Protein AF-A0A3B9GAV1-F1 (afdb_monomer_lite)

Secondary structure (DSSP, 8-state):
--HHHHSPPS---EEEEEEEESSS-EEEEEE---SS-B--EEEEEEEETTEEEEEEEE--TTT-EEEEEEE--TT--EEEEEEEEE----SSS--PPB-S-EEEEEEEEEETTS-EEEHHHHHHTT-EEEEEE--BPTTS-TTSBPPTTB-TTSSB-EETTEE-SSEEE--EEEEEEEEEE-TTT-EEEEEEEEEEBSS-SPPPTT--EEEEEE--SSS---EEEEEEESSGGG--EEEEEEEETTEEEEEETTSEEEEEEEE-TTSSSPPEEEEEEEETTEEEEEEE-

Radius of gyration: 23.71 Å; chains: 1; bounding box: 59×48×66 Å

pLDDT: mean 90.67, std 10.69, range [46.03, 98.81]

Foldseek 3Di:
DPPVQPDDDFDDWDKDKDFAPPPDWDKFKWFDDHLEAWFAWKWKFKDWPRHTPDIDIGGQTQARKDKDKDWDDFPTFKIKIKMATDRPDDDDDHPHHHDQFKKWFPKWFQAPVRDIHAPLNLVVVVQKDKFQFDFAAPPDPPVDGADAQATNPRAGFAGRRRTGSGMDRHGGPGMIMMMGTCPPRRTTMIIIMIHTGPPHHDDDPRTHIDIDIDDDDPDDAIDMDMDIDDDPVPDFWPDWHDPDSFWIWTAGPVQKIKIKGWPDPPHPDDIKIKIFIDHPRDTPDIDID

Sequence (289 aa):
LNWRTLRGKKGDLYADVYSAWPKNSEIMVGSAPEVRSRAGWAKFSIEIDGEVLSEDEFSPWILGRKKIELEIPKHAKILTLKTQNEDRRKGGGFILGKGDCLFWGGGQLLLSNGQSLQFSELQKQGKLTFNGIRTNVDGRPDIEKIQTGEDYGAGPVVIAGKPFRESLPAQPNGKGEVRIDLSNLNANGLSVEFGADYPQGQVSKYQRHTFSVRSKGESAQFLTVIEPFEEESSSMIKAVEALSATELKVSLKDGRQHRISIKGLHREDKPSVSFKEFKAGKVLAEEKS

Structure (mmCIF, N/CA/C/O backbone):
data_AF-A0A3B9GAV1-F1
#
_entry.id   AF-A0A3B9GAV1-F1
#
loop_
_atom_site.group_PDB
_atom_site.id
_atom_site.type_symbol
_atom_site.label_atom_id
_atom_site.label_alt_id
_atom_site.label_comp_id
_atom_site.label_asym_id
_atom_site.label_entity_id
_atom_site.label_seq_id
_atom_site.pdbx_PDB_ins_code
_atom_site.Cartn_x
_atom_site.Cartn_y
_atom_site.Cartn_z
_atom_site.occupancy
_atom_site.B_iso_or_equiv
_atom_site.auth_seq_id
_atom_site.auth_comp_id
_atom_site.auth_asym_id
_atom_site.auth_atom_id
_atom_site.pdbx_PDB_model_num
ATOM 1 N N . LEU A 1 1 ? -12.000 24.861 -0.042 1.00 47.88 1 LEU A N 1
ATOM 2 C CA . LEU A 1 1 ? -10.871 24.496 0.850 1.00 47.88 1 LEU A CA 1
ATOM 3 C C . LEU A 1 1 ? -11.432 23.926 2.153 1.00 47.88 1 LEU A C 1
ATOM 5 O O . LEU A 1 1 ? -12.343 24.529 2.704 1.00 47.88 1 LEU A O 1
ATOM 9 N N . ASN A 1 2 ? -10.934 22.784 2.645 1.00 47.31 2 ASN A N 1
ATOM 10 C CA . ASN A 1 2 ? -11.393 22.224 3.922 1.00 47.31 2 ASN A CA 1
ATOM 11 C C . ASN A 1 2 ? -10.764 23.014 5.084 1.00 47.31 2 ASN A C 1
ATOM 13 O O . ASN A 1 2 ? -9.567 22.892 5.346 1.00 47.31 2 ASN A O 1
ATOM 17 N N . TRP A 1 3 ? -11.567 23.823 5.776 1.00 46.91 3 TRP A N 1
ATOM 18 C CA . TRP A 1 3 ? -11.150 24.682 6.895 1.00 46.91 3 TRP A CA 1
ATOM 19 C C . TRP A 1 3 ? -10.371 23.930 7.988 1.00 46.91 3 TRP A C 1
ATOM 21 O O . TRP A 1 3 ? -9.471 24.492 8.610 1.00 46.91 3 TRP A O 1
ATOM 31 N N . ARG A 1 4 ? -10.647 22.627 8.157 1.00 52.62 4 ARG A N 1
ATOM 32 C CA . ARG A 1 4 ? -9.982 21.750 9.135 1.00 52.62 4 ARG A CA 1
ATOM 33 C C . ARG A 1 4 ? -8.505 21.479 8.827 1.00 52.62 4 ARG A C 1
ATOM 35 O O . ARG A 1 4 ? -7.765 21.114 9.729 1.00 52.62 4 ARG A O 1
ATOM 42 N N . THR A 1 5 ? -8.069 21.644 7.575 1.00 56.69 5 THR A N 1
ATOM 43 C CA . THR A 1 5 ? -6.658 21.450 7.178 1.00 56.69 5 THR A CA 1
ATOM 44 C C . THR A 1 5 ? -5.796 22.705 7.346 1.00 56.69 5 THR A C 1
ATOM 46 O O . THR A 1 5 ? -4.589 22.583 7.494 1.00 56.69 5 THR A O 1
ATOM 49 N N . LEU A 1 6 ? -6.393 23.903 7.355 1.00 59.31 6 LEU A N 1
ATOM 50 C CA . LEU A 1 6 ? -5.649 25.171 7.269 1.00 59.31 6 LEU A CA 1
ATOM 51 C C . LEU A 1 6 ? -5.462 25.889 8.609 1.00 59.31 6 LEU A C 1
ATOM 53 O O . LEU A 1 6 ? -4.647 26.801 8.694 1.00 59.31 6 LEU A O 1
ATOM 57 N N . ARG A 1 7 ? -6.243 25.533 9.638 1.00 65.12 7 ARG A N 1
ATOM 58 C CA . ARG A 1 7 ? -6.253 26.225 10.943 1.00 65.12 7 ARG A CA 1
ATOM 59 C C . ARG A 1 7 ? -5.918 25.330 12.139 1.00 65.12 7 ARG A C 1
ATOM 61 O O . ARG A 1 7 ? -6.179 25.715 13.276 1.00 65.12 7 ARG A O 1
ATOM 68 N N . GLY A 1 8 ? -5.370 24.138 11.903 1.00 68.31 8 GLY A N 1
ATOM 69 C CA . GLY A 1 8 ? -4.875 23.291 12.988 1.00 68.31 8 GLY A CA 1
ATOM 70 C C . GLY A 1 8 ? -3.728 23.979 13.734 1.00 68.31 8 GLY A C 1
ATOM 71 O O . GLY A 1 8 ? -2.860 24.588 13.107 1.00 68.31 8 GLY A O 1
ATOM 72 N N . LYS A 1 9 ? -3.721 23.897 15.068 1.00 75.75 9 LYS A N 1
ATOM 73 C CA . LYS A 1 9 ? -2.543 24.267 15.863 1.00 75.75 9 LYS A CA 1
ATOM 74 C C . LYS A 1 9 ? -1.526 23.129 15.789 1.00 75.75 9 LYS A C 1
ATOM 76 O O . LYS A 1 9 ? -1.913 21.965 15.742 1.00 75.75 9 LYS A O 1
ATOM 81 N N . LYS A 1 10 ? -0.237 23.469 15.777 1.00 82.75 10 LYS A N 1
ATOM 82 C CA . LYS A 1 10 ? 0.829 22.475 15.953 1.00 82.75 10 LYS A CA 1
ATOM 83 C C . LYS A 1 10 ? 0.728 21.899 17.363 1.00 82.75 10 LYS A C 1
ATOM 85 O O . LYS A 1 10 ? 0.515 22.659 18.306 1.00 82.75 10 LYS A O 1
ATOM 90 N N . GLY A 1 11 ? 0.904 20.596 17.481 1.00 84.00 11 GLY A N 1
ATOM 91 C CA . GLY A 1 11 ? 0.818 19.870 18.738 1.00 84.00 11 GLY A CA 1
ATOM 92 C C . GLY A 1 11 ? 0.681 18.384 18.463 1.00 84.00 11 GLY A C 1
ATOM 93 O O . GLY A 1 11 ? 0.338 17.989 17.344 1.00 84.00 11 GLY A O 1
ATOM 94 N N . ASP A 1 12 ? 0.972 17.592 19.480 1.00 86.25 12 ASP A N 1
ATOM 95 C CA . ASP A 1 12 ? 0.781 16.155 19.420 1.00 86.25 12 ASP A CA 1
ATOM 96 C C . ASP A 1 12 ? -0.698 15.852 19.686 1.00 86.25 12 ASP A C 1
ATOM 98 O O . ASP A 1 12 ? -1.350 16.502 20.503 1.00 86.25 12 ASP A O 1
ATOM 102 N N . LEU A 1 13 ? -1.250 14.911 18.924 1.00 85.56 13 LEU A N 1
ATOM 103 C CA . LEU A 1 13 ? -2.577 14.359 19.157 1.00 85.56 13 LEU A CA 1
ATOM 104 C C . LEU A 1 13 ? -2.368 12.908 19.550 1.00 85.56 13 LEU A C 1
ATOM 106 O O . LEU A 1 13 ? -1.997 12.100 18.695 1.00 85.56 13 LEU A O 1
ATOM 110 N N . TYR A 1 14 ? -2.616 12.587 20.812 1.00 91.00 14 TYR A N 1
ATOM 111 C CA . TYR A 1 14 ? -2.517 11.215 21.267 1.00 91.00 14 TYR A CA 1
ATOM 112 C C . TYR A 1 14 ? -3.873 10.524 21.168 1.00 91.00 14 TYR A C 1
ATOM 114 O O . TYR A 1 14 ? -4.892 11.007 21.671 1.00 91.00 14 TYR A O 1
ATOM 122 N N . ALA A 1 15 ? -3.890 9.406 20.452 1.00 93.12 15 ALA A N 1
ATOM 123 C CA . ALA A 1 15 ? -5.065 8.570 20.345 1.00 93.12 15 ALA A CA 1
ATOM 124 C C . ALA A 1 15 ? -4.669 7.122 20.074 1.00 93.12 15 ALA A C 1
ATOM 126 O O . ALA A 1 15 ? -3.920 6.850 19.133 1.00 93.12 15 ALA A O 1
ATOM 127 N N . ASP A 1 16 ? -5.260 6.206 20.833 1.00 94.69 16 ASP A N 1
ATOM 128 C CA . ASP A 1 16 ? -5.201 4.780 20.542 1.00 94.69 16 ASP A CA 1
ATOM 129 C C . ASP A 1 16 ? -6.436 4.387 19.731 1.00 94.69 16 ASP A C 1
ATOM 131 O O . ASP A 1 16 ? -7.568 4.782 20.029 1.00 94.69 16 ASP A O 1
ATOM 135 N N . VAL A 1 17 ? -6.224 3.603 18.674 1.00 94.94 17 VAL A N 1
ATOM 136 C CA . VAL A 1 17 ? -7.298 3.112 17.807 1.00 94.94 17 VAL A CA 1
ATOM 137 C C . VAL A 1 17 ? -7.277 1.592 17.796 1.00 94.94 17 VAL A C 1
ATOM 139 O O . VAL A 1 17 ? -6.330 0.969 17.322 1.00 94.94 17 VAL A O 1
ATOM 142 N N . TYR A 1 18 ? -8.362 0.989 18.270 1.00 95.50 18 TYR A N 1
ATOM 143 C CA . TYR A 1 18 ? -8.536 -0.456 18.339 1.00 95.50 18 TYR A CA 1
ATOM 144 C C . TYR A 1 18 ? -9.562 -0.894 17.297 1.00 95.50 18 TYR A C 1
ATOM 146 O O . TYR A 1 18 ? -10.761 -0.666 17.469 1.00 95.50 18 TYR A O 1
ATOM 154 N N . SER A 1 19 ? -9.113 -1.546 16.224 1.00 95.44 19 SER A N 1
ATOM 155 C CA . SER A 1 19 ? -10.015 -2.248 15.304 1.00 95.44 19 SER A CA 1
ATOM 156 C C . SER A 1 19 ? -10.340 -3.628 15.878 1.00 95.44 19 SER A C 1
ATOM 158 O O . SER A 1 19 ? -9.510 -4.532 15.856 1.00 95.44 19 SER A O 1
ATOM 160 N N . ALA A 1 20 ? -11.533 -3.770 16.453 1.00 96.00 20 ALA A N 1
ATOM 161 C CA . ALA A 1 20 ? -11.940 -4.964 17.191 1.00 96.00 20 ALA A CA 1
ATOM 162 C C . ALA A 1 20 ? -12.721 -5.968 16.325 1.00 96.00 20 ALA A C 1
ATOM 164 O O . ALA A 1 20 ? -12.697 -7.170 16.593 1.00 96.00 20 ALA A O 1
ATOM 165 N N . TRP A 1 21 ? -13.416 -5.493 15.286 1.00 95.19 21 TRP A N 1
ATOM 166 C CA . TRP A 1 21 ? -14.125 -6.340 14.326 1.00 95.19 21 TRP A CA 1
ATOM 167 C C . TRP A 1 21 ? -14.057 -5.744 12.908 1.00 95.19 21 TRP A C 1
ATOM 169 O O . TRP A 1 21 ? -14.181 -4.523 12.784 1.00 95.19 21 TRP A O 1
ATOM 179 N N . PRO A 1 22 ? -13.913 -6.565 11.847 1.00 93.50 22 PRO A N 1
ATOM 180 C CA . PRO A 1 22 ? -13.748 -8.021 11.873 1.00 93.50 22 PRO A CA 1
ATOM 181 C C . PRO A 1 22 ? -12.371 -8.439 12.404 1.00 93.50 22 PRO A C 1
ATOM 183 O O . PRO A 1 22 ? -11.398 -7.704 12.261 1.00 93.50 22 PRO A O 1
ATOM 186 N N . LYS A 1 23 ? -12.290 -9.637 13.006 1.00 90.06 23 LYS A N 1
ATOM 187 C CA . LYS A 1 23 ? -11.049 -10.152 13.625 1.00 90.06 23 LYS A CA 1
ATOM 188 C C . LYS A 1 23 ? -9.873 -10.233 12.647 1.00 90.06 23 LYS A C 1
ATOM 190 O O . LYS A 1 23 ? -8.731 -10.086 13.057 1.00 90.06 23 LYS A O 1
ATOM 195 N N . ASN A 1 24 ? -10.171 -10.448 11.366 1.00 89.44 24 ASN A N 1
ATOM 196 C CA . ASN A 1 24 ? -9.206 -10.405 10.277 1.00 89.44 24 ASN A CA 1
ATOM 197 C C . ASN A 1 24 ? -9.558 -9.218 9.375 1.00 89.44 24 ASN A C 1
ATOM 199 O O . ASN A 1 24 ? -10.549 -9.265 8.643 1.00 89.44 24 ASN A O 1
ATOM 203 N N . SER A 1 25 ? -8.768 -8.151 9.447 1.00 89.69 25 SER A N 1
ATOM 204 C CA . SER A 1 25 ? -8.914 -6.959 8.611 1.00 89.69 25 SER A CA 1
ATOM 205 C C . SER A 1 25 ? -7.551 -6.427 8.180 1.00 89.69 25 SER A C 1
ATOM 207 O O . SER A 1 25 ? -6.534 -6.663 8.832 1.00 89.69 25 SER A O 1
ATOM 209 N N . GLU A 1 26 ? -7.527 -5.715 7.056 1.00 88.50 26 GLU A N 1
ATOM 210 C CA . GLU A 1 26 ? -6.370 -4.918 6.656 1.00 88.50 26 GLU A CA 1
ATOM 211 C C . GLU A 1 26 ? -6.473 -3.554 7.348 1.00 88.50 26 GLU A C 1
ATOM 213 O O . GLU A 1 26 ? -7.435 -2.814 7.126 1.00 88.50 26 GLU A O 1
ATOM 218 N N . ILE A 1 27 ? -5.483 -3.221 8.178 1.00 88.69 27 ILE A N 1
ATOM 219 C CA . ILE A 1 27 ? -5.339 -1.895 8.784 1.00 88.69 27 ILE A CA 1
ATOM 220 C C . ILE A 1 27 ? -4.368 -1.080 7.933 1.00 88.69 27 ILE A C 1
ATOM 222 O O . ILE A 1 27 ? -3.266 -1.531 7.622 1.00 88.69 27 ILE A O 1
ATOM 226 N N . MET A 1 28 ? -4.773 0.135 7.576 1.00 86.75 28 MET A N 1
ATOM 227 C CA . MET A 1 28 ? -3.965 1.077 6.806 1.00 86.75 28 MET A CA 1
ATOM 228 C C . MET A 1 28 ? -3.846 2.393 7.571 1.00 86.75 28 MET A C 1
ATOM 230 O O . MET A 1 28 ? -4.852 2.969 7.988 1.00 86.75 28 MET A O 1
ATOM 234 N N . VAL A 1 29 ? -2.616 2.887 7.713 1.00 85.62 29 VAL A N 1
ATOM 235 C CA . VAL A 1 29 ? -2.318 4.186 8.329 1.00 85.62 29 VAL A CA 1
ATOM 236 C C . VAL A 1 29 ? -1.564 5.034 7.316 1.00 85.62 29 VAL A C 1
ATOM 238 O O . VAL A 1 29 ? -0.355 4.913 7.167 1.00 85.62 29 VAL A O 1
ATOM 241 N N . GLY A 1 30 ? -2.296 5.864 6.578 1.00 80.38 30 GLY A N 1
ATOM 242 C CA . GLY A 1 30 ? -1.741 6.767 5.569 1.00 80.38 30 GLY A CA 1
ATOM 243 C C . GLY A 1 30 ? -1.624 8.199 6.076 1.00 80.38 30 GLY A C 1
ATOM 244 O O . GLY A 1 30 ? -2.037 8.519 7.191 1.00 80.38 30 GLY A O 1
ATOM 245 N N . SER A 1 31 ? -1.103 9.098 5.247 1.00 83.06 31 SER A N 1
ATOM 246 C CA . SER A 1 31 ? -1.200 10.537 5.509 1.00 83.06 31 SER A CA 1
ATOM 247 C C . SER A 1 31 ? -2.591 11.067 5.175 1.00 83.06 31 SER A C 1
ATOM 249 O O . SER A 1 31 ? -3.257 10.580 4.270 1.00 83.06 31 SER A O 1
ATOM 251 N N . ALA A 1 32 ? -3.057 12.070 5.913 1.00 82.75 32 ALA A N 1
ATOM 252 C CA . ALA A 1 32 ? -4.353 12.687 5.668 1.00 82.75 32 ALA A CA 1
ATOM 253 C C . ALA A 1 32 ? -4.376 13.468 4.343 1.00 82.75 32 ALA A C 1
ATOM 255 O O . ALA A 1 32 ? -3.356 14.054 3.980 1.00 82.75 32 ALA A O 1
ATOM 256 N N . PRO A 1 33 ? -5.531 13.551 3.651 1.00 76.69 33 PRO A N 1
ATOM 257 C CA . PRO A 1 33 ? -5.683 14.411 2.482 1.00 76.69 33 PRO A CA 1
ATOM 258 C C . PRO A 1 33 ? -5.413 15.873 2.861 1.00 76.69 33 PRO A C 1
ATOM 260 O O . PRO A 1 33 ? -6.192 16.513 3.576 1.00 76.69 33 PRO A O 1
ATOM 263 N N . GLU A 1 34 ? -4.309 16.410 2.362 1.00 76.94 34 GLU A N 1
ATOM 264 C CA . GLU A 1 34 ? -3.923 17.814 2.477 1.00 76.94 34 GLU A CA 1
ATOM 265 C C . GLU A 1 34 ? -3.994 18.522 1.128 1.00 76.94 34 GLU A C 1
ATOM 267 O O . GLU A 1 34 ? -4.071 17.892 0.072 1.00 76.94 34 GLU A O 1
ATOM 272 N N . VAL A 1 35 ? -3.974 19.858 1.165 1.00 73.00 35 VAL A N 1
ATOM 273 C CA . VAL A 1 35 ? -3.959 20.703 -0.035 1.00 73.00 35 VAL A CA 1
ATOM 274 C C . VAL A 1 35 ? -2.569 20.637 -0.681 1.00 73.00 35 VAL A C 1
ATOM 276 O O . VAL A 1 35 ? -1.766 21.555 -0.559 1.00 73.00 35 VAL A O 1
ATOM 279 N N . ARG A 1 36 ? -2.274 19.502 -1.315 1.00 77.69 36 ARG A N 1
ATOM 280 C CA . ARG A 1 36 ? -1.026 19.180 -2.018 1.00 77.69 36 ARG A CA 1
ATOM 281 C C . ARG A 1 36 ? -1.339 18.545 -3.368 1.00 77.69 36 ARG A C 1
ATOM 283 O O . ARG A 1 36 ? -2.493 18.225 -3.656 1.00 77.69 36 ARG A O 1
ATOM 290 N N . SER A 1 37 ? -0.311 18.330 -4.180 1.00 81.06 37 SER A N 1
ATOM 291 C CA . SER A 1 37 ? -0.438 17.508 -5.378 1.00 81.06 37 SER A CA 1
ATOM 292 C C . SER A 1 37 ? -1.011 16.130 -5.039 1.00 81.06 37 SER A C 1
ATOM 294 O O . SER A 1 37 ? -0.774 15.567 -3.967 1.00 81.06 37 SER A O 1
ATOM 296 N N . ARG A 1 38 ? -1.800 15.590 -5.962 1.00 83.81 38 ARG A N 1
ATOM 297 C CA . ARG A 1 38 ? -2.425 14.271 -5.837 1.00 83.81 38 ARG A CA 1
ATOM 298 C C . ARG A 1 38 ? -1.938 13.342 -6.932 1.00 83.81 38 ARG A C 1
ATOM 300 O O . ARG A 1 38 ? -1.474 13.794 -7.977 1.00 83.81 38 ARG A O 1
ATOM 307 N N . ALA A 1 39 ? -2.176 12.053 -6.751 1.00 84.94 39 ALA A N 1
ATOM 308 C CA . ALA A 1 39 ? -2.083 11.133 -7.868 1.00 84.94 39 ALA A CA 1
ATOM 309 C C . ALA A 1 39 ? -3.208 11.383 -8.889 1.00 84.94 39 ALA A C 1
ATOM 311 O O . ALA A 1 39 ? -4.319 11.816 -8.548 1.00 84.94 39 ALA A O 1
ATOM 312 N N . GLY A 1 40 ? -2.914 11.125 -10.161 1.00 88.25 40 GLY A N 1
ATOM 313 C CA . GLY A 1 40 ? -3.942 10.971 -11.182 1.00 88.25 40 GLY A CA 1
ATOM 314 C C . GLY A 1 40 ? -4.566 9.579 -11.123 1.00 88.25 40 GLY A C 1
ATOM 315 O O . GLY A 1 40 ? -4.333 8.807 -10.193 1.00 88.25 40 GLY A O 1
ATOM 316 N N . TRP A 1 41 ? -5.395 9.273 -12.112 1.00 91.19 41 TRP A N 1
ATOM 317 C CA . TRP A 1 41 ? -5.888 7.922 -12.329 1.00 91.19 41 TRP A CA 1
ATOM 318 C C . TRP A 1 41 ? -4.772 7.091 -12.956 1.00 91.19 41 TRP A C 1
ATOM 320 O O . TRP A 1 41 ? -4.292 7.417 -14.045 1.00 91.19 41 TRP A O 1
ATOM 330 N N . ALA A 1 42 ? -4.341 6.049 -12.254 1.00 94.38 42 ALA A N 1
ATOM 331 C CA . ALA A 1 42 ? -3.233 5.216 -12.679 1.00 94.38 42 ALA A CA 1
ATOM 332 C C . ALA A 1 42 ? -3.751 4.011 -13.463 1.00 94.38 42 ALA A C 1
ATOM 334 O O . ALA A 1 42 ? -4.724 3.372 -13.063 1.00 94.38 42 ALA A O 1
ATOM 335 N N . LYS A 1 43 ? -3.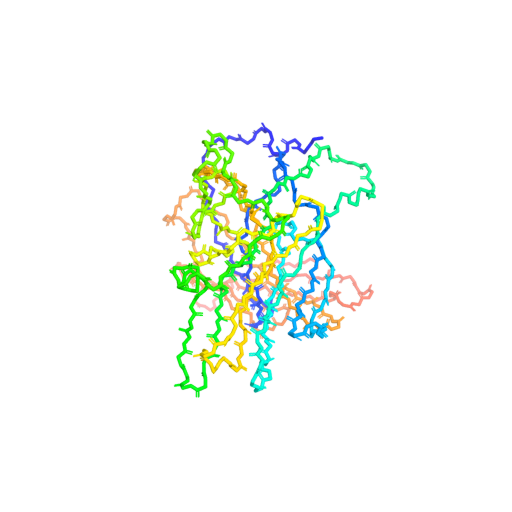068 3.694 -14.559 1.00 96.19 43 LYS A N 1
ATOM 336 C CA . LYS A 1 43 ? -3.199 2.419 -15.269 1.00 96.19 43 LYS A CA 1
ATOM 337 C C . LYS A 1 43 ? -1.854 1.725 -15.253 1.00 96.19 43 LYS A C 1
ATOM 339 O O . LYS A 1 43 ? -0.830 2.399 -15.413 1.00 96.19 43 LYS A O 1
ATOM 344 N N . PHE A 1 44 ? -1.865 0.408 -15.136 1.00 97.88 44 PHE A N 1
ATOM 345 C CA . PHE A 1 44 ? -0.674 -0.390 -15.372 1.00 97.88 44 PHE A CA 1
ATOM 346 C C . PHE A 1 44 ? -0.987 -1.621 -16.211 1.00 97.88 44 PHE A C 1
ATOM 348 O O . PHE A 1 44 ? -2.112 -2.117 -16.195 1.00 97.88 44 PHE A O 1
ATOM 355 N N . SER A 1 45 ? 0.034 -2.117 -16.902 1.00 98.44 45 SER A N 1
ATOM 356 C CA . SER A 1 45 ? 0.062 -3.483 -17.414 1.00 98.44 45 SER A CA 1
ATOM 357 C C . SER A 1 45 ? 1.429 -4.105 -17.146 1.00 98.44 45 SER A C 1
ATOM 359 O O . SER A 1 45 ? 2.443 -3.405 -17.068 1.00 98.44 45 SER A O 1
ATOM 361 N N . ILE A 1 46 ? 1.448 -5.418 -16.964 1.00 98.62 46 ILE A N 1
ATOM 362 C CA . ILE A 1 46 ? 2.653 -6.224 -16.820 1.00 98.62 46 ILE A CA 1
ATOM 363 C C . ILE A 1 46 ? 2.660 -7.237 -17.946 1.00 98.62 46 ILE A C 1
ATOM 365 O O . ILE A 1 46 ? 1.717 -8.014 -18.099 1.00 98.62 46 ILE A O 1
ATOM 369 N N . GLU A 1 47 ? 3.735 -7.208 -18.720 1.00 98.50 47 GLU A N 1
ATOM 370 C CA . GLU A 1 47 ? 3.916 -8.053 -19.890 1.00 98.50 47 GLU A CA 1
ATOM 371 C C . GLU A 1 47 ? 5.152 -8.930 -19.749 1.00 98.50 47 GLU A C 1
ATOM 373 O O . GLU A 1 47 ? 6.182 -8.468 -19.255 1.00 98.50 47 GLU A O 1
ATOM 378 N N . ILE A 1 48 ? 5.074 -10.165 -20.239 1.00 98.12 48 ILE A N 1
ATOM 379 C CA . ILE A 1 48 ? 6.230 -11.048 -20.403 1.00 98.12 48 ILE A CA 1
ATOM 380 C C . ILE A 1 48 ? 6.349 -11.408 -21.876 1.00 98.12 48 ILE A C 1
ATOM 382 O O . ILE A 1 48 ? 5.401 -11.901 -22.473 1.00 98.12 48 ILE A O 1
ATOM 386 N N . ASP A 1 49 ? 7.500 -11.098 -22.472 1.00 97.19 49 ASP A N 1
ATOM 387 C CA . ASP A 1 49 ? 7.786 -11.312 -23.896 1.00 97.19 49 ASP A CA 1
ATOM 388 C C . ASP A 1 49 ? 6.688 -10.766 -24.841 1.00 97.19 49 ASP A C 1
ATOM 390 O O . ASP A 1 49 ? 6.473 -11.267 -25.941 1.00 97.19 49 ASP A O 1
ATOM 394 N N . GLY A 1 50 ? 6.016 -9.689 -24.412 1.00 95.81 50 GLY A N 1
ATOM 395 C CA . GLY A 1 50 ? 4.949 -9.005 -25.149 1.00 95.81 50 GLY A CA 1
ATOM 396 C C . GLY A 1 50 ? 3.525 -9.482 -24.842 1.00 95.81 50 GLY A C 1
ATOM 397 O O . GLY A 1 50 ? 2.577 -8.856 -25.312 1.00 95.81 50 GLY A O 1
ATOM 398 N N . GLU A 1 51 ? 3.346 -10.537 -24.044 1.00 97.50 51 GLU A N 1
ATOM 399 C CA . GLU A 1 51 ? 2.032 -11.009 -23.595 1.00 97.50 51 GLU A CA 1
ATOM 400 C C . GLU A 1 51 ? 1.628 -10.334 -22.279 1.00 97.50 51 GLU A C 1
ATOM 402 O O . GLU A 1 51 ? 2.387 -10.356 -21.311 1.00 97.50 51 GLU A O 1
ATOM 407 N N . VAL A 1 52 ? 0.429 -9.745 -22.223 1.00 98.06 52 VAL A N 1
ATOM 408 C CA . VAL A 1 52 ? -0.112 -9.101 -21.013 1.00 98.06 52 VAL A CA 1
ATOM 409 C C . VAL A 1 52 ? -0.597 -10.165 -20.030 1.00 98.06 52 VAL A C 1
ATOM 411 O O . VAL A 1 52 ? -1.531 -10.901 -20.331 1.00 98.06 52 VAL A O 1
ATOM 414 N N . LEU A 1 53 ? -0.012 -10.200 -18.831 1.00 97.12 53 LEU A N 1
ATOM 415 C CA . LEU A 1 53 ? -0.399 -11.133 -17.762 1.00 97.12 53 LEU A CA 1
ATOM 416 C C . LEU A 1 53 ? -1.218 -10.479 -16.648 1.00 97.12 53 LEU A C 1
ATOM 418 O O . LEU A 1 53 ? -1.936 -11.154 -15.913 1.00 97.12 53 LEU A O 1
ATOM 422 N N . SER A 1 54 ? -1.099 -9.163 -16.484 1.00 97.75 54 SER A N 1
ATOM 423 C CA . SER A 1 54 ? -1.875 -8.413 -15.502 1.00 97.75 54 SER A CA 1
ATOM 424 C C . SER A 1 54 ? -2.054 -6.984 -15.972 1.00 97.75 54 SER A C 1
ATOM 426 O O . SER A 1 54 ? -1.094 -6.346 -16.396 1.00 97.75 54 SER A O 1
ATOM 428 N N . GLU A 1 55 ? -3.269 -6.469 -15.871 1.00 98.00 55 GLU A N 1
ATOM 429 C CA . GLU A 1 55 ? -3.579 -5.069 -16.116 1.00 98.00 55 GLU A CA 1
ATOM 430 C C . GLU A 1 55 ? -4.712 -4.625 -15.199 1.00 98.00 55 GLU A C 1
ATOM 432 O O . GLU A 1 55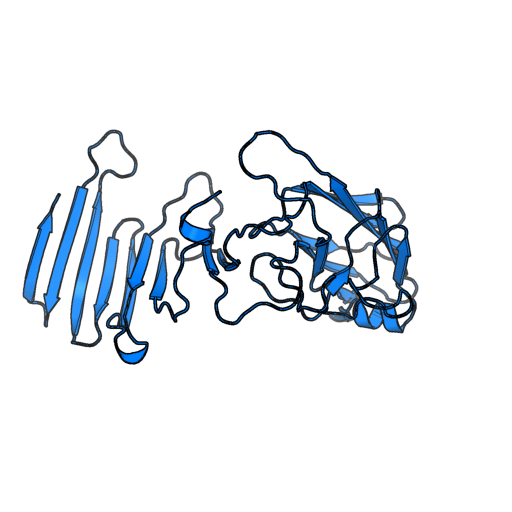 ? -5.576 -5.418 -14.820 1.00 98.00 55 GLU A O 1
ATOM 437 N N . ASP A 1 56 ? -4.682 -3.358 -14.802 1.00 97.31 56 ASP A N 1
ATOM 438 C CA . ASP A 1 56 ? -5.752 -2.751 -14.018 1.00 97.31 56 ASP A CA 1
ATOM 439 C C . ASP A 1 56 ? -5.666 -1.221 -14.103 1.00 97.31 56 ASP A C 1
ATOM 441 O O . ASP A 1 56 ? -4.647 -0.634 -14.496 1.00 97.31 56 ASP A O 1
ATOM 445 N N . GLU A 1 57 ? -6.733 -0.557 -13.669 1.00 95.12 57 GLU A N 1
ATOM 446 C CA . GLU A 1 57 ? -6.771 0.884 -13.495 1.00 95.12 57 GLU A CA 1
ATOM 447 C C . GLU A 1 57 ? -7.477 1.293 -12.198 1.00 95.12 57 GLU A C 1
ATOM 449 O O . GLU A 1 57 ? -8.529 0.775 -11.831 1.00 95.12 57 GLU A O 1
ATOM 454 N N . PHE A 1 58 ? -6.897 2.242 -11.465 1.00 93.12 58 PHE A N 1
ATOM 455 C CA . PHE A 1 58 ? -7.442 2.685 -10.183 1.00 93.12 58 PHE A CA 1
ATOM 456 C C . PHE A 1 58 ? -6.942 4.080 -9.801 1.00 93.12 58 PHE A C 1
ATOM 458 O O . PHE A 1 58 ? -6.006 4.622 -10.388 1.00 93.12 58 PHE A O 1
ATOM 465 N N . SER A 1 59 ? -7.555 4.670 -8.774 1.00 90.94 59 SER A N 1
ATOM 466 C CA . SER A 1 59 ? -6.997 5.845 -8.105 1.00 90.94 59 SER A CA 1
ATOM 467 C C . SER A 1 59 ? -6.075 5.397 -6.965 1.00 90.94 59 SER A C 1
ATOM 469 O O . SER A 1 59 ? -6.568 4.847 -5.978 1.00 90.94 59 SER A O 1
ATOM 471 N N . PRO A 1 60 ? -4.753 5.622 -7.057 1.00 90.88 60 PRO A N 1
ATOM 472 C CA . PRO A 1 60 ? -3.816 5.242 -6.006 1.00 90.88 60 PRO A CA 1
ATOM 473 C C . PRO A 1 60 ? -3.732 6.272 -4.869 1.00 90.88 60 PRO A C 1
ATOM 475 O O . PRO A 1 60 ? -2.949 6.105 -3.939 1.00 90.88 60 PRO A O 1
ATOM 478 N N . TRP A 1 61 ? -4.492 7.371 -4.929 1.00 86.44 61 TRP A N 1
ATOM 479 C CA . TRP A 1 61 ? -4.315 8.475 -3.990 1.00 86.44 61 TRP A CA 1
ATOM 480 C C . TRP A 1 61 ? -4.648 8.050 -2.549 1.00 86.44 61 TRP A C 1
ATOM 482 O O . TRP A 1 61 ? -5.734 7.541 -2.268 1.00 86.44 61 TRP A O 1
ATOM 492 N N . ILE A 1 62 ? -3.702 8.302 -1.637 1.00 83.75 62 ILE A N 1
ATOM 493 C CA . ILE A 1 62 ? -3.777 8.114 -0.177 1.00 83.75 62 ILE A CA 1
ATOM 494 C C . ILE A 1 62 ? -3.804 6.657 0.286 1.00 83.75 62 ILE A C 1
ATOM 496 O O . ILE A 1 62 ? -2.943 6.282 1.070 1.00 83.75 62 ILE A O 1
ATOM 500 N N . LEU A 1 63 ? -4.780 5.849 -0.138 1.00 84.44 63 LEU A N 1
ATOM 501 C CA . LEU A 1 63 ? -4.975 4.464 0.342 1.00 84.44 63 LEU A CA 1
ATOM 502 C C . LEU A 1 63 ? -5.115 3.440 -0.797 1.00 84.44 63 LEU A C 1
ATOM 504 O O . LEU A 1 63 ? -5.429 2.267 -0.561 1.00 84.44 63 LEU A O 1
ATOM 508 N N . GLY A 1 64 ? -4.935 3.882 -2.043 1.00 88.69 64 GLY A N 1
ATOM 509 C CA . GLY A 1 64 ? -4.991 3.015 -3.211 1.00 88.69 64 GLY A CA 1
ATOM 510 C C . GLY A 1 64 ? -3.634 2.371 -3.479 1.00 88.69 64 GLY A C 1
ATOM 511 O O . GLY A 1 64 ? -2.633 3.054 -3.678 1.00 88.69 64 GLY A O 1
ATOM 512 N N . ARG A 1 65 ? -3.609 1.040 -3.518 1.00 93.50 65 ARG A N 1
ATOM 513 C CA . ARG A 1 65 ? -2.417 0.235 -3.795 1.00 93.50 65 ARG A CA 1
ATOM 514 C C . ARG A 1 65 ? -2.835 -1.113 -4.360 1.00 93.50 65 ARG A C 1
ATOM 516 O O . ARG A 1 65 ? -3.849 -1.668 -3.932 1.00 93.50 65 ARG A O 1
ATOM 523 N N . LYS A 1 66 ? -2.042 -1.658 -5.276 1.00 95.75 66 LYS A N 1
ATOM 524 C CA . LYS A 1 66 ? -2.236 -2.999 -5.834 1.00 95.75 66 LYS A CA 1
ATOM 525 C C . LYS A 1 66 ? -1.016 -3.849 -5.523 1.00 95.75 66 LYS A C 1
ATOM 527 O O . LYS A 1 66 ? 0.080 -3.501 -5.939 1.00 95.75 66 LYS A O 1
ATOM 532 N N . LYS A 1 67 ? -1.216 -4.941 -4.784 1.00 96.50 67 LYS A N 1
ATOM 533 C CA . LYS A 1 67 ? -0.211 -5.997 -4.636 1.00 96.50 67 LYS A CA 1
ATOM 534 C C . LYS A 1 67 ? -0.372 -6.971 -5.792 1.00 96.50 67 LYS A C 1
ATOM 536 O O . LYS A 1 67 ? -1.495 -7.385 -6.076 1.00 96.50 67 LYS A O 1
ATOM 541 N N . ILE A 1 68 ? 0.735 -7.296 -6.439 1.00 98.06 68 ILE A N 1
ATOM 542 C CA . ILE A 1 68 ? 0.777 -8.105 -7.646 1.00 98.06 68 ILE A CA 1
ATOM 543 C C . ILE A 1 68 ? 1.797 -9.213 -7.414 1.00 98.06 68 ILE A C 1
ATOM 545 O O . ILE A 1 68 ? 2.956 -8.949 -7.095 1.00 98.06 68 ILE A O 1
ATOM 549 N N . GLU A 1 69 ? 1.342 -10.447 -7.583 1.00 98.06 69 GLU A N 1
ATOM 550 C CA . GLU A 1 69 ? 2.157 -11.656 -7.545 1.00 98.06 69 GLU A CA 1
ATOM 551 C C . GLU A 1 69 ? 1.836 -12.450 -8.810 1.00 98.06 69 GLU A C 1
ATOM 553 O O . GLU A 1 69 ? 0.666 -12.727 -9.075 1.00 98.06 69 GLU A O 1
ATOM 558 N N . LEU A 1 70 ? 2.851 -12.745 -9.622 1.00 97.25 70 LEU A N 1
ATOM 559 C CA . LEU A 1 70 ? 2.693 -13.416 -10.915 1.00 97.25 70 LEU A CA 1
ATOM 560 C C . LEU A 1 70 ? 3.749 -14.501 -11.079 1.00 97.25 70 LEU A C 1
ATOM 562 O O . LEU A 1 70 ? 4.885 -14.338 -10.635 1.00 97.25 70 LEU A O 1
ATOM 566 N N . GLU A 1 71 ? 3.388 -15.578 -11.767 1.00 97.50 71 GLU A N 1
ATOM 567 C CA . GLU A 1 71 ? 4.347 -16.571 -12.242 1.00 97.50 71 GLU A CA 1
ATOM 568 C C . GLU A 1 71 ? 5.036 -16.069 -13.515 1.00 97.50 71 GLU A C 1
ATOM 570 O O . GLU A 1 71 ? 4.421 -15.424 -14.366 1.00 97.50 71 GLU A O 1
ATOM 575 N N . ILE A 1 72 ? 6.327 -16.368 -13.645 1.00 97.38 72 ILE A N 1
ATOM 576 C CA . ILE A 1 72 ? 7.119 -16.066 -14.839 1.00 97.38 72 ILE A CA 1
ATOM 577 C C . ILE A 1 72 ? 7.336 -17.378 -15.603 1.00 97.38 72 ILE A C 1
ATOM 579 O O . ILE A 1 72 ? 7.935 -18.307 -15.048 1.00 97.38 72 ILE A O 1
ATOM 583 N N . PRO A 1 73 ? 6.884 -17.478 -16.868 1.00 94.12 73 PRO A N 1
ATOM 584 C CA . PRO A 1 73 ? 7.112 -18.651 -17.700 1.00 94.12 73 PRO A CA 1
ATOM 585 C C . PRO A 1 73 ? 8.595 -19.002 -17.842 1.00 94.12 73 PRO A C 1
ATOM 587 O O . PRO A 1 73 ? 9.478 -18.141 -17.877 1.00 94.12 73 PRO A O 1
ATOM 590 N N . LYS A 1 74 ? 8.879 -20.299 -17.994 1.00 91.12 74 LYS A N 1
ATOM 591 C CA . LYS A 1 74 ? 10.242 -20.764 -18.271 1.00 91.12 74 LYS A CA 1
ATOM 592 C C . LYS A 1 74 ? 10.766 -20.132 -19.558 1.00 91.12 74 LYS A C 1
ATOM 594 O O . LYS A 1 74 ? 10.046 -20.022 -20.542 1.00 91.12 74 LYS A O 1
ATOM 599 N N . HIS A 1 75 ? 12.055 -19.799 -19.552 1.00 91.00 75 HIS A N 1
ATOM 600 C CA . HIS A 1 75 ? 12.774 -19.196 -20.680 1.00 91.00 75 HIS A CA 1
ATOM 601 C C . HIS A 1 75 ? 12.335 -17.780 -21.074 1.00 91.00 75 HIS A C 1
ATOM 603 O O . HIS A 1 75 ? 12.878 -17.270 -22.057 1.00 91.00 75 HIS A O 1
ATOM 609 N N . ALA A 1 76 ? 11.458 -17.143 -20.288 1.00 95.94 76 ALA A N 1
ATOM 610 C CA . ALA A 1 76 ? 11.085 -15.749 -20.477 1.00 95.94 76 ALA A CA 1
ATOM 611 C C . ALA A 1 76 ? 12.320 -14.842 -20.563 1.00 95.94 76 ALA A C 1
ATOM 613 O O . ALA A 1 76 ? 13.312 -15.052 -19.850 1.00 95.94 76 ALA A O 1
ATOM 614 N N . LYS A 1 77 ? 12.276 -13.845 -21.450 1.00 97.44 77 LYS A N 1
ATOM 615 C CA . LYS A 1 77 ? 13.423 -12.964 -21.715 1.00 97.44 77 LYS A CA 1
ATOM 616 C C . LYS A 1 77 ? 13.215 -11.558 -21.200 1.00 97.44 77 LYS A C 1
ATOM 618 O O . LYS A 1 77 ? 14.159 -10.970 -20.682 1.00 97.44 77 LYS A O 1
ATOM 623 N N . ILE A 1 78 ? 12.012 -11.021 -21.328 1.00 98.38 78 ILE A N 1
ATOM 624 C CA . ILE A 1 78 ? 11.728 -9.627 -21.015 1.00 98.38 78 ILE A CA 1
ATOM 625 C C . ILE A 1 78 ? 10.450 -9.556 -20.196 1.00 98.38 78 ILE A C 1
ATOM 627 O O . ILE A 1 78 ? 9.383 -9.945 -20.656 1.00 98.38 78 ILE A O 1
ATOM 631 N N . LEU A 1 79 ? 10.559 -8.981 -19.003 1.00 98.62 79 LEU A N 1
ATOM 632 C CA . LEU A 1 79 ? 9.422 -8.522 -18.215 1.00 98.62 79 LEU A CA 1
ATOM 633 C C . LEU A 1 79 ? 9.291 -7.007 -18.394 1.00 98.62 79 LEU A C 1
ATOM 635 O O . LEU A 1 79 ? 10.269 -6.278 -18.245 1.00 98.62 79 LEU A O 1
ATOM 639 N N . THR A 1 80 ? 8.096 -6.519 -18.709 1.00 98.81 80 THR A N 1
ATOM 640 C CA . THR A 1 80 ? 7.830 -5.091 -18.923 1.00 98.81 80 THR A CA 1
ATOM 641 C C . THR A 1 80 ? 6.736 -4.608 -17.984 1.00 98.81 80 THR A C 1
ATOM 643 O O . THR A 1 80 ? 5.624 -5.126 -18.003 1.00 98.81 80 THR A O 1
ATOM 646 N N . LEU A 1 81 ? 7.043 -3.587 -17.184 1.00 98.69 81 LEU A N 1
ATOM 647 C CA . LEU A 1 81 ? 6.098 -2.900 -16.306 1.00 98.69 81 LEU A CA 1
ATOM 648 C C . LEU A 1 81 ? 5.690 -1.581 -16.964 1.00 98.69 81 LEU A C 1
ATOM 650 O O . LEU A 1 81 ? 6.498 -0.654 -17.023 1.00 98.69 81 LEU A O 1
ATOM 654 N N . LYS A 1 82 ? 4.461 -1.477 -17.469 1.00 98.62 82 LYS A N 1
ATOM 655 C CA . LYS A 1 82 ? 3.960 -0.273 -18.147 1.00 98.62 82 LYS A CA 1
ATOM 656 C C . LYS A 1 82 ? 3.090 0.554 -17.221 1.00 98.62 82 LYS A C 1
ATOM 658 O O . LYS A 1 82 ? 2.293 0.006 -16.462 1.00 98.62 82 LYS A O 1
ATOM 663 N N . THR A 1 83 ? 3.189 1.876 -17.325 1.00 98.00 83 THR A N 1
ATOM 664 C CA . THR A 1 83 ? 2.386 2.808 -16.530 1.00 98.00 83 THR A CA 1
ATOM 665 C C . THR A 1 83 ? 1.841 3.974 -17.345 1.00 98.00 83 THR A C 1
ATOM 667 O O . THR A 1 83 ? 2.448 4.471 -18.299 1.00 98.00 83 THR A O 1
ATOM 670 N N . GLN A 1 84 ? 0.654 4.429 -16.940 1.00 95.62 84 GLN A N 1
ATOM 671 C CA . GLN A 1 84 ? 0.022 5.669 -17.390 1.00 95.62 84 GLN A CA 1
ATOM 672 C C . GLN A 1 84 ? -0.569 6.396 -16.180 1.00 95.62 84 GLN A C 1
ATOM 674 O O . GLN A 1 84 ? -1.061 5.760 -15.246 1.00 95.62 84 GLN A O 1
ATOM 679 N N . ASN A 1 85 ? -0.537 7.729 -16.199 1.00 93.25 85 ASN A N 1
ATOM 680 C CA . ASN A 1 85 ? -1.086 8.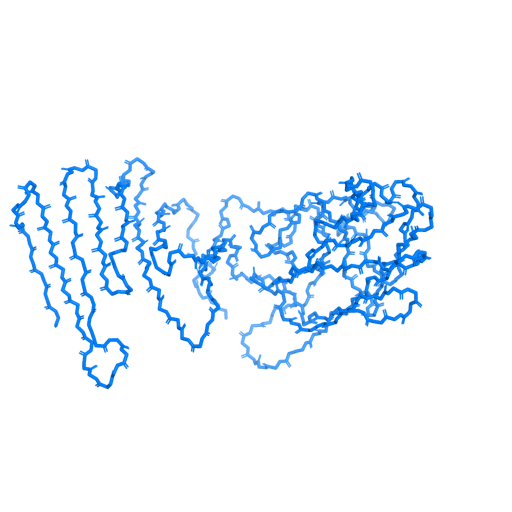561 -15.129 1.00 93.25 85 ASN A CA 1
ATOM 681 C C . ASN A 1 85 ? -1.945 9.687 -15.713 1.00 93.25 85 ASN A C 1
ATOM 683 O O . ASN A 1 85 ? -1.440 10.742 -16.118 1.00 93.25 85 ASN A O 1
ATOM 687 N N . GLU A 1 86 ? -3.251 9.454 -15.781 1.00 89.31 86 GLU A N 1
ATOM 688 C CA . GLU A 1 86 ? -4.217 10.339 -16.427 1.00 89.31 86 GLU A CA 1
ATOM 689 C C . GLU A 1 86 ? -4.809 11.341 -15.430 1.00 89.31 86 GLU A C 1
ATOM 691 O O . GLU A 1 86 ? -5.181 10.995 -14.307 1.00 89.31 86 GLU A O 1
ATOM 696 N N . ASP A 1 87 ? -4.979 12.598 -15.845 1.00 85.31 87 ASP A N 1
ATOM 697 C CA . ASP A 1 87 ? -5.758 13.554 -15.055 1.00 85.31 87 ASP A CA 1
ATOM 698 C C . ASP A 1 87 ? -7.265 13.401 -15.355 1.00 85.31 87 ASP A C 1
ATOM 700 O O . ASP A 1 87 ? -7.845 14.170 -16.119 1.00 85.31 87 ASP A O 1
ATOM 704 N N . ARG A 1 88 ? -7.920 12.381 -14.778 1.00 75.50 88 ARG A N 1
ATOM 705 C CA . ARG A 1 88 ? -9.360 12.103 -14.979 1.00 75.50 88 ARG A CA 1
ATOM 706 C C . ARG A 1 88 ? -10.282 12.974 -14.120 1.00 75.50 88 ARG A C 1
ATOM 708 O O . ARG A 1 88 ? -11.093 12.456 -13.351 1.00 75.50 88 ARG A O 1
ATOM 715 N N . ARG A 1 89 ? -10.193 14.301 -14.220 1.00 66.75 89 ARG A N 1
ATOM 716 C CA . ARG A 1 89 ? -11.118 15.180 -13.480 1.00 66.75 89 ARG A CA 1
ATOM 717 C C . ARG A 1 89 ? -12.568 14.898 -13.885 1.00 66.75 89 ARG A C 1
ATOM 719 O O . ARG A 1 89 ? -12.970 15.184 -15.007 1.00 66.75 89 ARG A O 1
ATOM 726 N N . LYS A 1 90 ? -13.365 14.393 -12.944 1.00 52.88 90 LYS A N 1
ATOM 727 C CA . LYS A 1 90 ? -14.829 14.358 -13.021 1.00 52.88 90 LYS A CA 1
ATOM 728 C C . LYS A 1 90 ? -15.381 14.884 -11.693 1.00 52.88 90 LYS A C 1
ATOM 730 O O . LYS A 1 90 ? -15.496 14.131 -10.738 1.00 52.88 90 LYS A O 1
ATOM 735 N N . GLY A 1 91 ? -15.663 16.186 -11.617 1.00 46.03 91 GLY A N 1
ATOM 736 C CA . GLY A 1 91 ? -16.327 16.810 -10.462 1.00 46.03 91 GLY A CA 1
ATOM 737 C C . GLY A 1 91 ? -15.508 17.899 -9.765 1.00 46.03 91 GLY A C 1
ATOM 738 O O . GLY A 1 91 ? -14.349 17.703 -9.402 1.00 46.03 91 GLY A O 1
ATOM 739 N N . GLY A 1 92 ? -16.123 19.074 -9.605 1.00 47.00 92 GLY A N 1
ATOM 740 C CA . GLY A 1 92 ? -15.547 20.239 -8.939 1.00 47.00 92 GLY A CA 1
ATOM 741 C C . GLY A 1 92 ? -15.525 20.079 -7.419 1.00 47.00 92 GLY A C 1
ATOM 742 O O . GLY A 1 92 ? -16.505 19.662 -6.813 1.00 47.00 92 GLY A O 1
ATOM 743 N N . GLY A 1 93 ? -14.406 20.438 -6.795 1.00 50.06 93 GLY A N 1
ATOM 744 C CA . GLY A 1 93 ? -14.336 20.545 -5.338 1.00 50.06 93 GLY A CA 1
ATOM 745 C C . GLY A 1 93 ? -12.960 20.917 -4.798 1.00 50.06 93 GLY A C 1
ATOM 746 O O . GLY A 1 93 ? -12.865 21.686 -3.844 1.00 50.06 93 GLY A O 1
ATOM 747 N N . PHE A 1 94 ? -11.878 20.450 -5.429 1.00 55.34 94 PHE A N 1
ATOM 748 C CA . PHE A 1 94 ? -10.517 20.737 -4.970 1.00 55.34 94 PHE A CA 1
ATOM 749 C C . PHE A 1 94 ? -9.560 20.862 -6.161 1.00 55.34 94 PHE A C 1
ATOM 751 O O . PHE A 1 94 ? -9.379 19.918 -6.926 1.00 55.34 94 PHE A O 1
ATOM 758 N N . ILE A 1 95 ? -8.947 22.037 -6.331 1.00 57.00 95 ILE A N 1
ATOM 759 C CA . ILE A 1 95 ? -7.935 22.300 -7.366 1.00 57.00 95 ILE A CA 1
ATOM 760 C C . ILE A 1 95 ? -6.596 21.723 -6.879 1.00 57.00 95 ILE A C 1
ATOM 762 O O . ILE A 1 95 ? -5.682 22.461 -6.531 1.00 57.00 95 ILE A O 1
ATOM 766 N N . LEU A 1 96 ? -6.499 20.396 -6.764 1.00 67.06 96 LEU A N 1
ATOM 767 C CA . LEU A 1 96 ? -5.222 19.723 -6.521 1.00 67.06 96 LEU A CA 1
ATOM 768 C C . LEU A 1 96 ? -4.649 19.290 -7.868 1.00 67.06 96 LEU A C 1
ATOM 770 O O . LEU A 1 96 ? -5.294 18.537 -8.610 1.00 67.06 96 LEU A O 1
ATOM 774 N N . GLY A 1 97 ? -3.459 19.799 -8.191 1.00 73.38 97 GLY A N 1
ATOM 775 C CA . GLY A 1 97 ? -2.720 19.407 -9.386 1.00 73.38 97 GLY A CA 1
ATOM 776 C C . GLY A 1 97 ? -2.340 17.928 -9.343 1.00 73.38 97 GLY A C 1
ATOM 777 O O . GLY A 1 97 ? -2.104 17.368 -8.270 1.00 73.38 97 GLY A O 1
ATOM 778 N N . LYS A 1 98 ? -2.294 17.285 -10.514 1.00 85.75 98 LYS A N 1
ATOM 779 C CA . LYS A 1 98 ? -1.673 15.965 -10.652 1.00 85.75 98 LYS A CA 1
ATOM 780 C C . LYS A 1 98 ? -0.175 16.123 -10.372 1.00 85.75 98 LYS A C 1
ATOM 782 O O . LYS A 1 98 ? 0.462 16.946 -11.019 1.00 85.75 98 LYS A O 1
ATOM 787 N N . GLY A 1 99 ? 0.347 15.364 -9.417 1.00 86.06 99 GLY A N 1
ATOM 788 C CA . GLY A 1 99 ? 1.769 15.302 -9.094 1.00 86.06 99 GLY A CA 1
ATOM 789 C C . GLY A 1 99 ? 2.428 14.033 -9.614 1.00 86.06 99 GLY A C 1
ATOM 790 O O . GLY A 1 99 ? 1.758 13.039 -9.924 1.00 86.06 99 GLY A O 1
ATOM 791 N N . ASP A 1 100 ? 3.752 14.076 -9.654 1.00 92.06 100 ASP A N 1
ATOM 792 C CA . ASP A 1 100 ? 4.597 12.930 -9.944 1.00 92.06 100 ASP A CA 1
ATOM 793 C C . ASP A 1 100 ? 4.784 12.118 -8.671 1.00 92.06 100 ASP A C 1
ATOM 795 O O . ASP A 1 100 ? 5.358 12.588 -7.693 1.00 92.06 100 ASP A O 1
ATOM 799 N N . CYS A 1 101 ? 4.196 10.926 -8.648 1.00 94.31 101 CYS A N 1
ATOM 800 C CA . CYS A 1 101 ? 4.122 10.153 -7.413 1.00 94.31 101 CYS A CA 1
ATOM 801 C C . CYS A 1 101 ? 3.949 8.654 -7.620 1.00 94.31 101 CYS A C 1
ATOM 803 O O . CYS A 1 101 ? 3.797 7.948 -6.638 1.00 94.31 101 CYS A O 1
ATOM 805 N N . LEU A 1 102 ? 3.931 8.137 -8.850 1.00 97.50 102 LEU A N 1
ATOM 806 C CA . LEU A 1 102 ? 3.756 6.698 -9.051 1.00 97.50 102 LEU A CA 1
ATOM 807 C C . LEU A 1 102 ? 5.066 5.941 -8.840 1.00 97.50 102 LEU A C 1
ATOM 809 O O . LEU A 1 102 ? 6.098 6.334 -9.384 1.00 97.50 102 LEU A O 1
ATOM 813 N N . PHE A 1 103 ? 4.986 4.819 -8.124 1.00 98.12 103 PHE A N 1
ATOM 814 C CA . PHE A 1 103 ? 6.110 3.924 -7.854 1.00 98.12 103 PHE A CA 1
ATOM 815 C C . PHE A 1 103 ? 5.699 2.452 -7.936 1.00 98.12 103 PHE A C 1
ATOM 817 O O . PHE A 1 103 ? 4.570 2.077 -7.605 1.00 98.12 103 PHE A O 1
ATOM 824 N N . TRP A 1 104 ? 6.666 1.621 -8.323 1.00 98.31 104 TRP A N 1
ATOM 825 C CA . TRP A 1 104 ? 6.659 0.178 -8.103 1.00 98.31 104 TRP A CA 1
ATOM 826 C C . TRP A 1 104 ? 7.432 -0.104 -6.809 1.00 98.31 104 TRP A C 1
ATOM 828 O O . TRP A 1 104 ? 8.656 -0.007 -6.786 1.00 98.31 104 TRP A O 1
ATOM 838 N N . GLY A 1 105 ? 6.731 -0.388 -5.714 1.00 98.06 105 GLY A N 1
ATOM 839 C CA . GLY A 1 105 ? 7.299 -0.655 -4.395 1.00 98.06 105 GLY A CA 1
ATOM 840 C C . GLY A 1 105 ? 7.565 -2.141 -4.149 1.00 98.06 105 GLY A C 1
ATOM 841 O O . GLY A 1 105 ? 6.743 -2.997 -4.472 1.00 98.06 105 GLY A O 1
ATOM 842 N N . GLY A 1 106 ? 8.704 -2.451 -3.529 1.00 97.69 106 GLY A N 1
ATOM 843 C CA . GLY A 1 106 ? 9.053 -3.793 -3.056 1.00 97.69 106 GLY A CA 1
ATOM 844 C C . GLY A 1 106 ? 9.282 -4.809 -4.172 1.00 97.69 106 GLY A C 1
ATOM 845 O O . GLY A 1 106 ? 9.085 -5.999 -3.949 1.00 97.69 106 GLY A O 1
ATOM 846 N N . GLY A 1 107 ? 9.624 -4.337 -5.371 1.00 97.62 107 GLY A N 1
ATOM 847 C CA . GLY A 1 107 ? 9.764 -5.179 -6.549 1.00 97.62 107 GLY A CA 1
ATOM 848 C C . GLY A 1 107 ? 10.910 -6.176 -6.427 1.00 97.62 107 GLY A C 1
ATOM 849 O O . GLY A 1 107 ? 12.058 -5.800 -6.178 1.00 97.62 107 GLY A O 1
ATOM 850 N N . GLN A 1 108 ? 10.589 -7.450 -6.628 1.00 98.00 108 GLN A N 1
ATOM 851 C CA . GLN A 1 108 ? 11.551 -8.543 -6.611 1.00 98.00 108 GLN A CA 1
ATOM 852 C C . GLN A 1 108 ? 11.140 -9.674 -7.556 1.00 98.00 108 GLN A C 1
ATOM 854 O O . GLN A 1 108 ? 9.952 -9.935 -7.768 1.00 98.00 108 GLN A O 1
ATOM 859 N N . LEU A 1 109 ? 12.141 -10.377 -8.079 1.00 98.31 109 LEU A N 1
ATOM 860 C CA . LEU A 1 109 ? 11.975 -11.632 -8.799 1.00 98.31 109 LEU A CA 1
ATOM 861 C C . LEU A 1 109 ? 12.215 -12.803 -7.849 1.00 98.31 109 LEU A C 1
ATOM 863 O O . LEU A 1 109 ? 13.207 -12.807 -7.121 1.00 98.31 109 LEU A O 1
ATOM 867 N N . LEU A 1 110 ? 11.347 -13.809 -7.891 1.00 97.94 110 LEU A N 1
ATOM 868 C CA . LEU A 1 110 ? 11.625 -15.121 -7.317 1.00 97.94 110 LEU A CA 1
ATOM 869 C C . LEU A 1 110 ? 12.405 -15.941 -8.346 1.00 97.94 110 LEU A C 1
ATOM 871 O O . LEU A 1 110 ? 12.036 -15.996 -9.522 1.00 97.94 110 LEU A O 1
ATOM 875 N N . LEU A 1 111 ? 13.501 -16.551 -7.910 1.00 96.44 111 LEU A N 1
ATOM 876 C CA . LEU A 1 111 ? 14.339 -17.408 -8.735 1.00 96.44 111 LEU A CA 1
ATOM 877 C C . LEU A 1 111 ? 13.981 -18.878 -8.511 1.00 96.44 111 LEU A C 1
ATOM 879 O O . LEU A 1 111 ? 13.538 -19.283 -7.436 1.00 96.44 111 LEU A O 1
ATOM 883 N N . SER A 1 112 ? 14.265 -19.715 -9.508 1.00 93.69 112 SER A N 1
ATOM 884 C CA . SER A 1 112 ? 13.991 -21.160 -9.448 1.00 93.69 112 SER A CA 1
ATOM 885 C C . SER A 1 112 ? 14.721 -21.891 -8.311 1.00 93.69 112 SER A C 1
ATOM 887 O O . SER A 1 112 ? 14.324 -22.988 -7.933 1.00 93.69 112 SER A O 1
ATOM 889 N N . ASN A 1 113 ? 15.778 -21.292 -7.755 1.00 93.25 113 ASN A N 1
ATOM 890 C CA . ASN A 1 113 ? 16.516 -21.814 -6.602 1.00 93.25 113 ASN A CA 1
ATOM 891 C C . ASN A 1 113 ? 15.944 -21.352 -5.241 1.00 93.25 113 ASN A C 1
ATOM 893 O O . ASN A 1 113 ? 16.550 -21.623 -4.207 1.00 93.25 113 ASN A O 1
ATOM 897 N N . GLY A 1 114 ? 14.812 -20.637 -5.234 1.00 93.44 114 GLY A N 1
ATOM 898 C CA . GLY A 1 114 ? 14.146 -20.118 -4.036 1.00 93.44 114 GLY A CA 1
ATOM 899 C C . GLY A 1 114 ? 14.681 -18.776 -3.523 1.00 93.44 114 GLY A C 1
ATOM 900 O O . GLY A 1 114 ? 14.119 -18.225 -2.578 1.00 93.44 114 GLY A O 1
ATOM 901 N N . GLN A 1 115 ? 15.739 -18.225 -4.123 1.00 95.88 115 GLN A N 1
ATOM 902 C CA . GLN A 1 115 ? 16.240 -16.894 -3.773 1.00 95.88 115 GLN A CA 1
ATOM 903 C C . GLN A 1 115 ? 15.350 -15.797 -4.366 1.00 95.88 115 GLN A C 1
ATOM 905 O O . GLN A 1 115 ? 14.685 -15.996 -5.381 1.00 95.88 115 GLN A O 1
ATOM 910 N N . SER A 1 116 ? 15.356 -14.622 -3.739 1.00 96.75 116 SER A N 1
ATOM 911 C CA . SER A 1 116 ? 14.722 -13.415 -4.278 1.00 96.75 116 SER A CA 1
ATOM 912 C C . SER A 1 116 ? 15.792 -12.427 -4.728 1.00 96.75 116 SER A C 1
ATOM 914 O O . SER A 1 116 ? 16.771 -12.232 -4.013 1.00 96.75 116 SER A O 1
ATOM 916 N N . LEU A 1 117 ? 15.593 -11.813 -5.892 1.00 97.56 117 LEU A N 1
ATOM 917 C CA . LEU A 1 117 ? 16.478 -10.799 -6.462 1.00 97.56 117 LEU A CA 1
ATOM 918 C C . LEU A 1 117 ? 15.718 -9.475 -6.565 1.00 97.56 117 LEU A C 1
ATOM 920 O O . LEU A 1 117 ? 14.687 -9.402 -7.239 1.00 97.56 117 LEU A O 1
ATOM 924 N N . GLN A 1 118 ? 16.196 -8.441 -5.875 1.00 97.88 118 GLN A N 1
ATOM 925 C CA . GLN A 1 118 ? 15.490 -7.159 -5.787 1.00 97.88 118 GLN A CA 1
ATOM 926 C C . GLN A 1 118 ? 15.703 -6.304 -7.043 1.00 97.88 118 GLN A C 1
ATOM 928 O O . GLN A 1 118 ? 16.703 -6.433 -7.754 1.00 97.88 118 GLN A O 1
ATOM 933 N N . PHE A 1 119 ? 14.773 -5.388 -7.319 1.00 97.25 119 PHE A N 1
ATOM 934 C CA . PHE A 1 119 ? 14.882 -4.476 -8.460 1.00 97.25 119 PHE A CA 1
ATOM 935 C C . PHE A 1 119 ? 16.134 -3.589 -8.400 1.00 97.25 119 PHE A C 1
ATOM 937 O O . PHE A 1 119 ? 16.797 -3.412 -9.423 1.00 97.25 119 PHE A O 1
ATOM 944 N N . SER A 1 120 ? 16.539 -3.113 -7.223 1.00 96.38 120 SER A N 1
ATOM 945 C CA . SER A 1 120 ? 17.800 -2.380 -7.052 1.00 96.38 120 SER A CA 1
ATOM 946 C C . SER A 1 120 ? 19.047 -3.197 -7.421 1.00 96.38 120 SER A C 1
ATOM 948 O O . SER A 1 120 ? 20.021 -2.650 -7.944 1.00 96.38 120 SER A O 1
ATOM 950 N N . GLU A 1 121 ? 19.036 -4.513 -7.202 1.00 97.06 121 GLU A N 1
ATOM 951 C CA . GLU A 1 121 ? 20.127 -5.408 -7.600 1.00 97.06 121 GLU A CA 1
ATOM 952 C C . GLU A 1 121 ? 20.147 -5.610 -9.116 1.00 97.06 121 GLU A C 1
ATOM 954 O O . GLU A 1 121 ? 21.209 -5.517 -9.734 1.00 97.06 121 GLU A O 1
ATOM 959 N N . LEU A 1 122 ? 18.975 -5.786 -9.733 1.00 97.19 122 LEU A N 1
ATOM 960 C CA . LEU A 1 122 ? 18.826 -5.820 -11.192 1.00 97.19 122 LEU A CA 1
ATOM 961 C C . LEU A 1 122 ? 19.324 -4.525 -11.840 1.00 97.19 122 LEU A C 1
ATOM 963 O O . LEU A 1 122 ? 19.999 -4.564 -12.870 1.00 97.19 122 LEU A O 1
ATOM 967 N N . GLN A 1 123 ? 19.046 -3.377 -11.219 1.00 95.19 123 GLN A N 1
ATOM 968 C CA . GLN A 1 123 ? 19.529 -2.083 -11.690 1.00 95.19 123 GLN A CA 1
ATOM 969 C C . GLN A 1 123 ? 21.059 -2.016 -11.688 1.00 95.19 123 GLN A C 1
ATOM 971 O O . GLN A 1 123 ? 21.654 -1.620 -12.689 1.00 95.19 123 GLN A O 1
ATOM 976 N N . LYS A 1 124 ? 21.706 -2.455 -10.597 1.00 95.69 124 LYS A N 1
ATOM 977 C CA . LYS A 1 124 ? 23.177 -2.517 -10.490 1.00 95.69 124 LYS A CA 1
ATOM 978 C C . LYS A 1 124 ? 23.800 -3.452 -11.527 1.00 95.69 124 LYS A C 1
ATOM 980 O O . LYS A 1 124 ? 24.909 -3.201 -11.982 1.00 95.69 124 LYS A O 1
ATOM 985 N N . GLN A 1 125 ? 23.082 -4.505 -11.914 1.00 96.69 125 GLN A N 1
ATOM 986 C CA . GLN A 1 125 ? 23.493 -5.441 -12.963 1.00 96.69 125 GLN A CA 1
ATOM 987 C C . GLN A 1 125 ? 23.204 -4.933 -14.388 1.00 96.69 125 GLN A C 1
ATOM 989 O O . GLN A 1 125 ? 23.468 -5.650 -15.351 1.00 96.69 125 GLN A O 1
ATOM 994 N N . GLY A 1 126 ? 22.639 -3.731 -14.548 1.00 96.50 126 GLY A N 1
ATOM 995 C CA . GLY A 1 126 ? 22.278 -3.185 -15.860 1.00 96.50 126 GLY A CA 1
ATOM 996 C C . GLY A 1 126 ? 21.107 -3.909 -16.533 1.00 96.50 126 GLY A C 1
ATOM 997 O O . GLY A 1 126 ? 20.951 -3.820 -17.747 1.00 96.50 126 GLY A O 1
ATOM 998 N N . LYS A 1 127 ? 20.281 -4.633 -15.765 1.00 98.06 127 LYS A N 1
ATOM 999 C CA . LYS A 1 127 ? 19.131 -5.401 -16.274 1.00 98.06 127 LYS A CA 1
ATOM 1000 C C . LYS A 1 127 ? 17.862 -4.563 -16.451 1.00 98.06 127 LYS A C 1
ATOM 1002 O O . LYS A 1 127 ? 16.886 -5.072 -16.995 1.00 98.06 127 LYS A O 1
ATOM 1007 N N . LEU A 1 128 ? 17.854 -3.311 -15.984 1.00 97.88 128 LEU A N 1
ATOM 1008 C CA . LEU A 1 128 ? 16.703 -2.409 -16.069 1.00 97.88 128 LEU A CA 1
ATOM 1009 C C . LEU A 1 128 ? 16.894 -1.340 -17.143 1.00 97.88 128 LEU A C 1
ATOM 1011 O O . LEU A 1 128 ? 17.936 -0.693 -17.210 1.00 97.88 128 LEU A O 1
ATOM 1015 N N . THR A 1 129 ? 15.852 -1.098 -17.935 1.00 97.88 129 THR A N 1
ATOM 1016 C CA . THR A 1 129 ? 15.770 0.032 -18.871 1.00 97.88 129 THR A CA 1
ATOM 1017 C C . THR A 1 129 ? 14.491 0.820 -18.620 1.00 97.88 129 THR A C 1
ATOM 1019 O O . THR A 1 129 ? 13.409 0.241 -18.561 1.00 97.88 129 THR A O 1
ATOM 1022 N N . PHE A 1 130 ? 14.610 2.142 -18.503 1.00 97.31 130 PHE A N 1
ATOM 1023 C CA . PHE A 1 130 ? 13.493 3.056 -18.268 1.00 97.31 130 PHE A CA 1
ATOM 1024 C C . PHE A 1 130 ? 13.179 3.826 -19.552 1.00 97.31 130 PHE A C 1
ATOM 1026 O O . PHE A 1 130 ? 14.000 4.617 -20.012 1.00 97.31 130 PHE A O 1
ATOM 1033 N N . ASN A 1 131 ? 11.983 3.635 -20.108 1.00 97.50 131 ASN A N 1
ATOM 1034 C CA . ASN A 1 131 ? 11.528 4.323 -21.315 1.00 97.50 131 ASN A CA 1
ATOM 1035 C C . ASN A 1 131 ? 10.317 5.189 -20.977 1.00 97.50 131 ASN A C 1
ATOM 1037 O O . ASN A 1 131 ? 9.290 4.678 -20.543 1.00 97.50 131 ASN A O 1
ATOM 1041 N N . GLY A 1 132 ? 10.421 6.507 -21.154 1.00 96.44 132 GLY A N 1
ATOM 1042 C CA . GLY A 1 132 ? 9.312 7.423 -20.856 1.00 96.44 132 GLY A CA 1
ATOM 1043 C C . GLY A 1 132 ? 8.924 7.487 -19.372 1.00 96.44 132 GLY A C 1
ATOM 1044 O O . GLY A 1 132 ? 7.884 8.051 -19.048 1.00 96.44 132 GLY A O 1
ATOM 1045 N N . ILE A 1 133 ? 9.743 6.932 -18.474 1.00 97.56 133 ILE A N 1
ATOM 1046 C CA . ILE A 1 133 ? 9.592 7.046 -17.022 1.00 97.56 133 ILE A CA 1
ATOM 1047 C C . ILE A 1 133 ? 10.446 8.209 -16.532 1.00 97.56 133 ILE A C 1
ATOM 1049 O O . ILE A 1 133 ? 11.621 8.331 -16.879 1.00 97.56 133 ILE A O 1
ATOM 1053 N N . ARG A 1 134 ? 9.857 9.068 -15.704 1.00 95.62 134 ARG A N 1
ATOM 1054 C CA . ARG A 1 134 ? 10.576 10.134 -15.020 1.00 95.62 134 ARG A CA 1
ATOM 1055 C C . ARG A 1 134 ? 11.476 9.525 -13.943 1.00 95.62 134 ARG A C 1
ATOM 1057 O O . ARG A 1 134 ? 10.987 8.832 -13.055 1.00 95.62 134 ARG A O 1
ATOM 1064 N N . THR A 1 135 ? 12.769 9.844 -13.987 1.00 95.19 135 THR A N 1
ATOM 1065 C CA . THR A 1 135 ? 13.784 9.342 -13.039 1.00 95.19 135 THR A CA 1
ATOM 1066 C C . THR A 1 135 ? 14.533 10.450 -12.293 1.00 95.19 135 THR A C 1
ATOM 1068 O O . THR A 1 135 ? 15.490 10.153 -11.589 1.00 95.19 135 THR A O 1
ATOM 1071 N N . ASN A 1 136 ? 14.178 11.722 -12.491 1.00 94.75 136 ASN A N 1
ATOM 1072 C CA . ASN A 1 136 ? 14.885 12.865 -11.895 1.00 94.75 136 ASN A CA 1
ATOM 1073 C C . ASN A 1 136 ? 14.192 13.298 -10.602 1.00 94.75 136 ASN A C 1
ATOM 1075 O O . ASN A 1 136 ? 12.964 13.223 -10.519 1.00 94.75 136 ASN A O 1
ATOM 1079 N N . VAL A 1 137 ? 14.960 13.827 -9.654 1.00 93.88 137 VAL A N 1
ATOM 1080 C CA . VAL A 1 137 ? 14.447 14.403 -8.403 1.00 93.88 137 VAL A CA 1
ATOM 1081 C C . VAL A 1 137 ? 14.188 15.903 -8.587 1.00 93.88 137 VAL A C 1
ATOM 1083 O O . VAL A 1 137 ? 14.991 16.606 -9.200 1.00 93.88 137 VAL A O 1
ATOM 1086 N N . ASP A 1 138 ? 13.065 16.400 -8.072 1.00 91.00 138 ASP A N 1
ATOM 1087 C CA . ASP A 1 138 ? 12.695 17.816 -8.094 1.00 91.00 138 ASP A CA 1
ATOM 1088 C C . ASP A 1 138 ? 13.795 18.669 -7.447 1.00 91.00 138 ASP A C 1
ATOM 1090 O O . ASP A 1 138 ? 14.220 18.428 -6.317 1.00 91.00 138 ASP A O 1
ATOM 1094 N N . GLY A 1 139 ? 14.260 19.687 -8.172 1.00 89.75 139 GLY A N 1
ATOM 1095 C CA . GLY A 1 139 ? 15.280 20.618 -7.683 1.00 89.75 139 GLY A CA 1
ATOM 1096 C C . GLY A 1 139 ? 16.718 20.086 -7.682 1.00 89.75 139 GLY A C 1
ATOM 1097 O O . GLY A 1 139 ? 17.612 20.837 -7.295 1.00 89.75 139 GLY A O 1
ATOM 1098 N N . ARG A 1 140 ? 16.969 18.845 -8.131 1.00 91.94 140 ARG A N 1
ATOM 1099 C CA . ARG A 1 140 ? 18.328 18.319 -8.355 1.00 91.94 140 ARG A CA 1
ATOM 1100 C C . ARG A 1 140 ? 18.72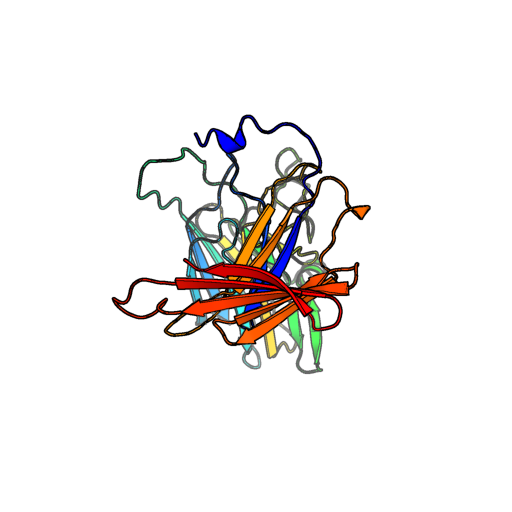8 18.403 -9.836 1.00 91.94 140 ARG A C 1
ATOM 1102 O O . ARG A 1 140 ? 17.849 18.422 -10.700 1.00 91.94 140 ARG A O 1
ATOM 1109 N N . PRO A 1 141 ? 20.035 18.445 -10.160 1.00 90.25 141 PRO A N 1
ATOM 1110 C CA . PRO A 1 141 ? 20.506 18.318 -11.538 1.00 90.25 141 PRO A CA 1
ATOM 1111 C C . PRO A 1 141 ? 20.044 17.003 -12.185 1.00 90.25 141 PRO A C 1
ATOM 1113 O O . PRO A 1 141 ? 20.020 15.966 -11.532 1.00 90.25 141 PRO A O 1
ATOM 1116 N N . ASP A 1 142 ? 19.777 17.001 -13.494 1.00 86.00 142 ASP A N 1
ATOM 1117 C CA . ASP A 1 142 ? 19.263 15.819 -14.215 1.00 86.00 142 ASP A CA 1
ATOM 1118 C C . ASP A 1 142 ? 20.191 14.591 -14.187 1.00 86.00 142 ASP A C 1
ATOM 1120 O O . ASP A 1 142 ? 19.755 13.473 -14.478 1.00 86.00 142 ASP A O 1
ATOM 1124 N N . ILE A 1 143 ? 21.470 14.781 -13.860 1.00 86.56 143 ILE A N 1
ATOM 1125 C CA . ILE A 1 143 ? 22.440 13.696 -13.661 1.00 86.56 143 ILE A CA 1
ATOM 1126 C C . ILE A 1 143 ? 22.183 12.909 -12.365 1.00 86.56 143 ILE A C 1
ATOM 1128 O O . ILE A 1 143 ? 22.553 11.740 -12.276 1.00 86.56 143 ILE A O 1
ATOM 1132 N N . GLU A 1 144 ? 21.518 13.517 -11.382 1.00 88.19 144 GLU A N 1
ATOM 1133 C CA . GLU A 1 144 ? 21.184 12.908 -10.098 1.00 88.19 144 GLU A CA 1
ATOM 1134 C C . GLU A 1 144 ? 19.816 12.229 -10.197 1.00 88.19 144 GLU A C 1
ATOM 1136 O O . GLU A 1 144 ? 18.754 12.842 -10.058 1.00 88.19 144 GLU A O 1
ATOM 1141 N N . LYS A 1 145 ? 19.848 10.928 -10.494 1.00 92.38 145 LYS A N 1
ATOM 1142 C CA . LYS A 1 145 ? 18.639 10.107 -10.582 1.00 92.38 145 LYS A CA 1
ATOM 1143 C C . LYS A 1 145 ? 18.105 9.749 -9.197 1.00 92.38 145 LYS A C 1
ATOM 1145 O O . LYS A 1 145 ? 18.867 9.655 -8.237 1.00 92.38 145 LYS A O 1
ATOM 1150 N N . ILE A 1 146 ? 16.798 9.497 -9.141 1.00 93.81 146 ILE A N 1
ATOM 1151 C CA . ILE A 1 146 ? 16.108 8.934 -7.977 1.00 93.81 146 ILE A CA 1
ATOM 1152 C C . ILE A 1 146 ? 16.824 7.659 -7.538 1.00 93.81 146 ILE A C 1
ATOM 1154 O O . ILE A 1 146 ? 17.054 6.753 -8.348 1.00 93.81 146 ILE A O 1
ATOM 1158 N N . GLN A 1 147 ? 17.162 7.598 -6.255 1.00 93.44 147 GLN A N 1
ATOM 1159 C CA . GLN A 1 147 ? 17.720 6.400 -5.642 1.00 93.44 147 GLN A CA 1
ATOM 1160 C C . GLN A 1 147 ? 16.610 5.434 -5.209 1.00 93.44 147 GLN A C 1
ATOM 1162 O O . GLN A 1 147 ? 15.459 5.815 -5.008 1.00 93.44 147 GLN A O 1
ATOM 1167 N N . THR A 1 148 ? 16.949 4.157 -5.043 1.00 94.00 148 THR A N 1
ATOM 1168 C CA . THR A 1 148 ? 16.013 3.170 -4.493 1.00 94.00 148 THR A CA 1
ATOM 1169 C C . THR A 1 148 ? 15.516 3.622 -3.113 1.00 94.00 148 THR A C 1
ATOM 1171 O O . THR A 1 148 ? 16.317 3.977 -2.249 1.00 94.00 148 THR A O 1
ATOM 1174 N N . GLY A 1 149 ? 14.197 3.612 -2.909 1.00 94.38 149 GLY A N 1
ATOM 1175 C CA . GLY A 1 149 ? 13.552 4.061 -1.671 1.00 94.38 149 GLY A CA 1
ATOM 1176 C C . GLY A 1 149 ? 13.359 5.578 -1.555 1.00 94.38 149 GLY A C 1
ATOM 1177 O O . GLY A 1 149 ? 12.749 6.026 -0.583 1.00 94.38 149 GLY A O 1
ATOM 1178 N N . GLU A 1 150 ? 13.831 6.353 -2.534 1.00 95.56 150 GLU A N 1
ATOM 1179 C CA . GLU A 1 150 ? 13.679 7.808 -2.614 1.00 95.56 150 GLU A CA 1
ATOM 1180 C C . GLU A 1 150 ? 12.520 8.190 -3.551 1.00 95.56 150 GLU A C 1
ATOM 1182 O O . GLU A 1 150 ? 12.296 7.549 -4.581 1.00 95.56 150 GLU A O 1
ATOM 1187 N N . ASP A 1 151 ? 11.760 9.221 -3.187 1.00 95.56 151 ASP A N 1
ATOM 1188 C CA . ASP A 1 151 ? 10.673 9.757 -4.001 1.00 95.56 151 ASP A CA 1
ATOM 1189 C C . ASP A 1 151 ? 11.124 10.907 -4.933 1.00 95.56 151 ASP A C 1
ATOM 1191 O O . ASP A 1 151 ? 12.282 11.332 -4.955 1.00 95.56 151 ASP A O 1
ATOM 1195 N N . TYR A 1 152 ? 10.185 11.452 -5.714 1.00 95.25 152 TYR A N 1
ATOM 1196 C CA . TYR A 1 152 ? 10.452 12.557 -6.643 1.00 95.25 152 TYR A CA 1
ATOM 1197 C C . TYR A 1 152 ? 10.867 13.866 -5.954 1.00 95.25 152 TYR A C 1
ATOM 1199 O O . TYR A 1 152 ? 11.458 14.716 -6.608 1.00 95.25 152 TYR A O 1
ATOM 1207 N N . GLY A 1 153 ? 10.585 14.036 -4.663 1.00 93.62 153 GLY A N 1
ATOM 1208 C CA . GLY A 1 153 ? 10.918 15.198 -3.842 1.00 93.62 153 GLY A CA 1
ATOM 1209 C C . GLY A 1 153 ? 12.010 14.932 -2.799 1.00 93.62 153 GLY A C 1
ATOM 1210 O O . GLY A 1 153 ? 12.070 15.663 -1.808 1.00 93.62 153 GLY A O 1
ATOM 1211 N N . ALA A 1 154 ? 12.851 13.906 -2.991 1.00 93.69 154 ALA A N 1
ATOM 1212 C CA . ALA A 1 154 ? 13.918 13.505 -2.064 1.00 93.69 154 ALA A CA 1
ATOM 1213 C C . ALA A 1 154 ? 13.440 13.026 -0.674 1.00 93.69 154 ALA A C 1
ATOM 1215 O O . ALA A 1 154 ? 14.187 13.095 0.307 1.00 93.69 154 ALA A O 1
ATOM 1216 N N . GLY A 1 155 ? 12.186 12.593 -0.562 1.00 93.69 155 GLY A N 1
ATOM 1217 C CA . GLY A 1 155 ? 11.594 11.939 0.603 1.00 93.69 155 GLY A CA 1
ATOM 1218 C C . GLY A 1 155 ? 11.629 10.409 0.509 1.00 93.69 155 GLY A C 1
ATOM 1219 O O . GLY A 1 155 ? 12.119 9.857 -0.475 1.00 93.69 155 GLY A O 1
ATOM 1220 N N . PRO A 1 156 ? 11.147 9.699 1.542 1.00 94.50 156 PRO A N 1
ATOM 1221 C CA . PRO A 1 156 ? 10.967 8.252 1.487 1.00 94.50 156 PRO A CA 1
ATOM 1222 C C . PRO A 1 156 ? 9.726 7.872 0.669 1.00 94.50 156 PRO A C 1
ATOM 1224 O O . PRO A 1 156 ? 8.682 8.493 0.821 1.00 94.50 156 PRO A O 1
ATOM 1227 N N . VAL A 1 157 ? 9.784 6.773 -0.087 1.00 95.62 157 VAL A N 1
ATOM 1228 C CA . VAL A 1 157 ? 8.593 6.249 -0.780 1.00 95.62 157 VAL A CA 1
ATOM 1229 C C . VAL A 1 157 ? 7.620 5.592 0.208 1.00 95.62 157 VAL A C 1
ATOM 1231 O O . VAL A 1 157 ? 7.939 4.578 0.842 1.00 95.62 157 VAL A O 1
ATOM 1234 N N . VAL A 1 158 ? 6.397 6.122 0.299 1.00 94.00 158 VAL A N 1
ATOM 1235 C CA . VAL A 1 158 ? 5.311 5.601 1.143 1.00 94.00 158 VAL A CA 1
ATOM 1236 C C . VAL A 1 158 ? 4.031 5.422 0.328 1.00 94.00 158 VAL A C 1
ATOM 1238 O O . VAL A 1 158 ? 3.322 6.375 0.016 1.00 94.00 158 VAL A O 1
ATOM 1241 N N . ILE A 1 159 ? 3.669 4.168 0.043 1.00 93.81 159 ILE A N 1
ATOM 1242 C CA . ILE A 1 159 ? 2.481 3.834 -0.754 1.00 93.81 159 ILE A CA 1
ATOM 1243 C C . ILE A 1 159 ? 1.385 3.299 0.165 1.00 93.81 159 ILE A C 1
ATOM 1245 O O . ILE A 1 159 ? 1.554 2.271 0.826 1.00 93.81 159 ILE A O 1
ATOM 1249 N N . ALA A 1 160 ? 0.237 3.980 0.188 1.00 90.25 160 ALA A N 1
ATOM 1250 C CA . ALA A 1 160 ? -0.906 3.635 1.039 1.00 90.25 160 ALA A CA 1
ATOM 1251 C C . ALA A 1 160 ? -0.541 3.451 2.528 1.00 90.25 160 ALA A C 1
ATOM 1253 O O . ALA A 1 160 ? -1.041 2.547 3.197 1.00 90.25 160 ALA A O 1
ATOM 1254 N N . GLY A 1 161 ? 0.374 4.288 3.033 1.00 87.44 161 GLY A N 1
ATOM 1255 C CA . GLY A 1 161 ? 0.848 4.229 4.419 1.00 87.44 161 GLY A CA 1
ATOM 1256 C C . GLY A 1 161 ? 1.926 3.182 4.706 1.00 87.44 161 GLY A C 1
ATOM 1257 O O . GLY A 1 161 ? 2.449 3.131 5.816 1.00 87.44 161 GLY A O 1
ATOM 1258 N N . LYS A 1 162 ? 2.293 2.352 3.723 1.00 90.88 162 LYS A N 1
ATOM 1259 C CA . LYS A 1 162 ? 3.382 1.379 3.853 1.00 90.88 162 LYS A CA 1
ATOM 1260 C C . LYS A 1 162 ? 4.685 1.983 3.314 1.00 90.88 162 LYS A C 1
ATOM 1262 O O . LYS A 1 162 ? 4.710 2.362 2.143 1.00 90.88 162 LYS A O 1
ATOM 1267 N N . PRO A 1 163 ? 5.762 2.056 4.116 1.00 92.88 163 PRO A N 1
ATOM 1268 C CA . PRO A 1 163 ? 7.064 2.501 3.632 1.00 92.88 163 PRO A CA 1
ATOM 1269 C C . PRO A 1 163 ? 7.723 1.434 2.747 1.00 92.88 163 PRO A C 1
ATOM 1271 O O . PRO A 1 163 ? 7.673 0.241 3.058 1.00 92.88 163 PRO A O 1
ATOM 1274 N N . PHE A 1 164 ? 8.384 1.869 1.674 1.00 96.12 164 PHE A N 1
ATOM 1275 C CA . PHE A 1 164 ? 9.119 1.012 0.745 1.00 96.12 164 PHE A CA 1
ATOM 1276 C C . PHE A 1 164 ? 10.566 1.486 0.604 1.00 96.12 164 PHE A C 1
ATOM 1278 O O . PHE A 1 164 ? 10.833 2.549 0.056 1.00 96.12 164 PHE A O 1
ATOM 1285 N N . ARG A 1 165 ? 11.511 0.673 1.093 1.00 96.12 165 ARG A N 1
ATOM 1286 C CA . ARG A 1 165 ? 12.957 0.903 0.903 1.00 96.12 165 ARG A CA 1
ATOM 1287 C C . ARG A 1 165 ? 13.462 0.414 -0.450 1.00 96.12 165 ARG A C 1
ATOM 1289 O O . ARG A 1 165 ? 14.435 0.947 -0.954 1.00 96.12 165 ARG A O 1
ATOM 1296 N N . GLU A 1 166 ? 12.808 -0.606 -0.994 1.00 97.44 166 GLU A N 1
ATOM 1297 C CA . GLU A 1 166 ? 13.002 -1.083 -2.359 1.00 97.44 166 GLU A CA 1
ATOM 1298 C C . GLU A 1 166 ? 11.901 -0.462 -3.219 1.00 97.44 166 GLU A C 1
ATOM 1300 O O . GLU A 1 166 ? 10.717 -0.653 -2.925 1.00 97.44 166 GLU A O 1
ATOM 1305 N N . SER A 1 167 ? 12.261 0.310 -4.239 1.00 97.31 167 SER A N 1
ATOM 1306 C CA . SER A 1 167 ? 11.296 0.960 -5.124 1.00 97.31 167 SER A CA 1
ATOM 1307 C C . SER A 1 167 ? 11.921 1.335 -6.462 1.00 97.31 167 SER A C 1
ATOM 1309 O O . SER A 1 167 ? 13.115 1.625 -6.546 1.00 97.31 167 SER A O 1
ATOM 1311 N N . LEU A 1 168 ? 11.081 1.382 -7.497 1.00 97.56 168 LEU A N 1
ATOM 1312 C CA . LEU A 1 168 ? 11.404 1.992 -8.781 1.00 97.56 168 LEU A CA 1
ATOM 1313 C C . LEU A 1 168 ? 10.434 3.133 -9.100 1.00 97.56 168 LEU A C 1
ATOM 1315 O O . LEU A 1 168 ? 9.229 2.993 -8.845 1.00 97.56 168 LEU A O 1
ATOM 1319 N N . PRO A 1 169 ? 10.920 4.228 -9.714 1.00 97.50 169 PRO A N 1
ATOM 1320 C CA . PRO A 1 169 ? 10.047 5.263 -10.240 1.00 97.50 169 PRO A CA 1
ATOM 1321 C C . PRO A 1 169 ? 9.112 4.670 -11.294 1.00 97.50 169 PRO A C 1
ATOM 1323 O O . PRO A 1 169 ? 9.511 3.836 -12.108 1.00 97.50 169 PRO A O 1
ATOM 1326 N N . ALA A 1 170 ? 7.860 5.113 -11.282 1.00 97.69 170 ALA A N 1
ATOM 1327 C CA . ALA A 1 170 ? 6.834 4.619 -12.192 1.00 97.69 170 ALA A CA 1
ATOM 1328 C C . ALA A 1 170 ? 6.009 5.744 -12.827 1.00 97.69 170 ALA A C 1
ATOM 1330 O O . ALA A 1 170 ? 5.073 5.471 -13.579 1.00 97.69 170 ALA A O 1
ATOM 1331 N N . GLN A 1 171 ? 6.334 7.008 -12.542 1.00 97.12 171 GLN A N 1
ATOM 1332 C CA . GLN A 1 171 ? 5.663 8.152 -13.142 1.00 97.12 171 GLN A CA 1
ATOM 1333 C C . GLN A 1 171 ? 6.035 8.285 -14.627 1.00 97.12 171 GLN A C 1
ATOM 1335 O O . GLN A 1 171 ? 7.212 8.470 -14.940 1.00 97.12 171 GLN A O 1
ATOM 1340 N N . PRO A 1 172 ? 5.058 8.258 -15.546 1.00 96.12 172 PRO A N 1
ATOM 1341 C CA . PRO A 1 172 ? 5.333 8.360 -16.969 1.00 96.12 172 PRO A CA 1
ATOM 1342 C C . PRO A 1 172 ? 5.247 9.804 -17.486 1.00 96.12 172 PRO A C 1
ATOM 1344 O O . PRO A 1 172 ? 4.352 10.567 -17.115 1.00 96.12 172 PRO A O 1
ATOM 1347 N N . ASN A 1 173 ? 6.098 10.139 -18.455 1.00 90.12 173 ASN A N 1
ATOM 1348 C CA . ASN A 1 173 ? 5.966 11.315 -19.318 1.00 90.12 173 ASN A CA 1
ATOM 1349 C C . ASN A 1 173 ? 5.018 10.985 -20.487 1.00 90.12 173 ASN A C 1
ATOM 1351 O O . ASN A 1 173 ? 5.431 10.856 -21.637 1.00 90.12 173 ASN A O 1
ATOM 1355 N N . GLY A 1 174 ? 3.736 10.774 -20.174 1.00 87.50 174 GLY A N 1
ATOM 1356 C CA . GLY A 1 174 ? 2.740 10.228 -21.104 1.00 87.50 174 GLY A CA 1
ATOM 1357 C C . GLY A 1 174 ? 2.522 8.733 -20.866 1.00 87.50 174 GLY A C 1
ATOM 1358 O O . GLY A 1 174 ? 1.856 8.366 -19.897 1.00 87.50 174 GLY A O 1
ATOM 1359 N N . LYS A 1 175 ? 3.080 7.882 -21.735 1.00 89.38 175 LYS A N 1
ATOM 1360 C CA . LYS A 1 175 ? 3.188 6.429 -21.515 1.00 89.38 175 LYS A CA 1
ATOM 1361 C C . LYS A 1 175 ? 4.633 6.099 -21.160 1.00 89.38 175 LYS A C 1
ATOM 1363 O O . LYS A 1 175 ? 5.538 6.594 -21.827 1.00 89.38 175 LYS A O 1
ATOM 1368 N N . GLY A 1 176 ? 4.837 5.277 -20.139 1.00 97.25 176 GLY A N 1
ATOM 1369 C CA . GLY A 1 176 ? 6.169 4.863 -19.718 1.00 97.25 176 GLY A CA 1
ATOM 1370 C C . GLY A 1 176 ? 6.230 3.376 -19.420 1.00 97.25 176 GLY A C 1
ATOM 1371 O O . GLY A 1 176 ? 5.210 2.742 -19.148 1.00 97.25 176 GLY A O 1
ATOM 1372 N N . GLU A 1 177 ? 7.431 2.821 -19.490 1.00 97.94 177 GLU A N 1
ATOM 1373 C CA . GLU A 1 177 ? 7.692 1.427 -19.170 1.00 97.94 177 GLU A CA 1
ATOM 1374 C C . GLU A 1 177 ? 9.069 1.227 -18.532 1.00 97.94 177 GLU A C 1
ATOM 1376 O O . GLU A 1 177 ? 10.036 1.931 -18.840 1.00 97.94 177 GLU A O 1
ATOM 1381 N N . VAL A 1 178 ? 9.148 0.227 -17.658 1.00 98.50 178 VAL A N 1
ATOM 1382 C CA . VAL A 1 178 ? 10.398 -0.341 -17.153 1.00 98.50 178 VAL A CA 1
ATOM 1383 C C . VAL A 1 178 ? 10.539 -1.734 -17.747 1.00 98.50 178 VAL A C 1
ATOM 1385 O O . VAL A 1 178 ? 9.687 -2.590 -17.514 1.00 98.50 178 VAL A O 1
ATOM 1388 N N . ARG A 1 179 ? 11.603 -1.966 -18.516 1.00 98.50 179 ARG A N 1
ATOM 1389 C CA . ARG A 1 179 ? 11.955 -3.294 -19.033 1.00 98.50 179 ARG A CA 1
ATOM 1390 C C . ARG A 1 179 ? 12.994 -3.941 -18.138 1.00 98.50 179 ARG A C 1
ATOM 1392 O O . ARG A 1 179 ? 13.959 -3.287 -17.749 1.00 98.50 179 ARG A O 1
ATOM 1399 N N . ILE A 1 180 ? 12.798 -5.221 -17.866 1.00 98.62 180 ILE A N 1
ATOM 1400 C CA . ILE A 1 180 ? 13.646 -6.059 -17.030 1.00 98.62 180 ILE A CA 1
ATOM 1401 C C . ILE A 1 180 ? 14.117 -7.233 -17.884 1.00 98.62 180 ILE A C 1
ATOM 1403 O O . ILE A 1 180 ? 13.302 -8.046 -18.322 1.00 98.62 180 ILE A O 1
ATOM 1407 N N . ASP A 1 181 ? 15.422 -7.317 -18.133 1.00 98.38 181 ASP A N 1
ATOM 1408 C CA . ASP A 1 181 ? 16.024 -8.456 -18.827 1.00 98.38 181 ASP A CA 1
ATOM 1409 C C . ASP A 1 181 ? 16.141 -9.657 -17.875 1.00 98.38 181 ASP A C 1
ATOM 1411 O O . ASP A 1 181 ? 16.904 -9.652 -16.908 1.00 98.38 181 ASP A O 1
ATOM 1415 N N . LEU A 1 182 ? 15.380 -10.704 -18.181 1.00 98.06 182 LEU A N 1
ATOM 1416 C CA . LEU A 1 182 ? 15.320 -11.957 -17.435 1.00 98.06 182 LEU A CA 1
ATOM 1417 C C . LEU A 1 182 ? 16.374 -12.976 -17.890 1.00 98.06 182 LEU A C 1
ATOM 1419 O O . LEU A 1 182 ? 16.509 -14.051 -17.293 1.00 98.06 182 LEU A O 1
ATOM 1423 N N . SER A 1 183 ? 17.139 -12.663 -18.939 1.00 95.31 183 SER A N 1
ATOM 1424 C CA . SER A 1 183 ? 18.124 -13.578 -19.506 1.00 95.31 183 SER A CA 1
ATOM 1425 C C . SER A 1 183 ? 19.139 -14.016 -18.454 1.00 95.31 183 SER A C 1
ATOM 1427 O O . SER A 1 183 ? 19.810 -13.192 -17.824 1.00 95.31 183 SER A O 1
ATOM 1429 N N . ASN A 1 184 ? 19.276 -15.336 -18.321 1.00 93.00 184 ASN A N 1
ATOM 1430 C CA . ASN A 1 184 ? 20.184 -16.025 -17.400 1.00 93.00 184 ASN A CA 1
ATOM 1431 C C . ASN A 1 184 ? 19.858 -15.852 -15.905 1.00 93.00 184 ASN A C 1
ATOM 1433 O O . ASN A 1 184 ? 20.686 -16.208 -15.073 1.00 93.00 184 ASN A O 1
ATOM 1437 N N . LEU A 1 185 ? 18.667 -15.352 -15.549 1.00 94.50 185 LEU A N 1
ATOM 1438 C CA . LEU A 1 185 ? 18.252 -15.225 -14.146 1.00 94.50 185 LEU A CA 1
ATOM 1439 C C . LEU A 1 185 ? 17.498 -16.455 -13.623 1.00 94.50 185 LEU A C 1
ATOM 1441 O O . LEU A 1 185 ? 17.477 -16.687 -12.420 1.00 94.50 185 LEU A O 1
ATOM 1445 N N . ASN A 1 186 ? 16.891 -17.260 -14.506 1.00 93.94 186 ASN A N 1
ATOM 1446 C CA . ASN A 1 186 ? 15.993 -18.366 -14.128 1.00 93.94 186 ASN A CA 1
ATOM 1447 C C . ASN A 1 186 ? 14.874 -17.919 -13.162 1.00 93.94 186 ASN A C 1
ATOM 1449 O O . ASN A 1 186 ? 14.512 -18.650 -12.231 1.00 93.94 186 ASN A O 1
ATOM 1453 N N . ALA A 1 187 ? 14.347 -16.711 -13.380 1.00 96.62 187 ALA A N 1
ATOM 1454 C CA . ALA A 1 187 ? 13.215 -16.174 -12.636 1.00 96.62 187 ALA A CA 1
ATOM 1455 C C . ALA A 1 187 ? 11.944 -16.979 -12.941 1.00 96.62 187 ALA A C 1
ATOM 1457 O O . ALA A 1 187 ? 11.689 -17.320 -14.095 1.00 96.62 187 ALA A O 1
ATOM 1458 N N . ASN A 1 188 ? 11.166 -17.289 -11.907 1.00 97.12 188 ASN A N 1
ATOM 1459 C CA . ASN A 1 188 ? 9.904 -18.025 -12.004 1.00 97.12 188 ASN A CA 1
ATOM 1460 C C . ASN A 1 188 ? 8.728 -17.282 -11.352 1.00 97.12 188 ASN A C 1
ATOM 1462 O O . ASN A 1 188 ? 7.593 -17.741 -11.452 1.00 97.12 188 ASN A O 1
ATOM 1466 N N . GLY A 1 189 ? 8.968 -16.126 -10.729 1.00 97.94 189 GLY A N 1
ATOM 1467 C CA . GLY A 1 189 ? 7.904 -15.295 -10.185 1.00 97.94 189 GLY A CA 1
ATOM 1468 C C . GLY A 1 189 ? 8.289 -13.827 -10.045 1.00 97.94 189 GLY A C 1
ATOM 1469 O O . GLY A 1 189 ? 9.466 -13.477 -9.982 1.00 97.94 189 GLY A O 1
ATOM 1470 N N . LEU A 1 190 ? 7.273 -12.975 -9.973 1.00 98.44 190 LEU A N 1
ATOM 1471 C CA . LEU A 1 190 ? 7.353 -11.546 -9.689 1.00 98.44 190 LEU A CA 1
ATOM 1472 C C . LEU A 1 190 ? 6.493 -11.242 -8.461 1.00 98.44 190 LEU A C 1
ATOM 1474 O O . LEU A 1 190 ? 5.345 -11.674 -8.394 1.00 98.44 190 LEU A O 1
ATOM 1478 N N . SER A 1 191 ? 7.018 -10.438 -7.539 1.00 98.19 191 SER A N 1
ATOM 1479 C CA . SER A 1 191 ? 6.241 -9.796 -6.476 1.00 98.19 191 SER A CA 1
ATOM 1480 C C . SER A 1 191 ? 6.540 -8.304 -6.482 1.00 98.19 191 SER A C 1
ATOM 1482 O O . SER A 1 191 ? 7.696 -7.905 -6.349 1.00 98.19 191 SER A O 1
ATOM 1484 N N . VAL A 1 192 ? 5.510 -7.475 -6.629 1.00 98.38 192 VAL A N 1
ATOM 1485 C CA . VAL A 1 192 ? 5.638 -6.013 -6.626 1.00 98.38 192 VAL A CA 1
ATOM 1486 C C . VAL A 1 192 ? 4.332 -5.359 -6.185 1.00 98.38 192 VAL A C 1
ATOM 1488 O O . VAL A 1 192 ? 3.247 -5.923 -6.331 1.00 98.38 192 VAL A O 1
ATOM 1491 N N . GLU A 1 193 ? 4.417 -4.152 -5.641 1.00 98.06 193 GLU A N 1
ATOM 1492 C CA . GLU A 1 193 ? 3.255 -3.333 -5.321 1.00 98.06 193 GLU A CA 1
ATOM 1493 C C . GLU A 1 193 ? 3.254 -2.053 -6.154 1.00 98.06 193 GLU A C 1
ATOM 1495 O O . GLU A 1 193 ? 4.274 -1.390 -6.291 1.00 98.06 193 GLU A O 1
ATOM 1500 N N . PHE A 1 194 ? 2.104 -1.680 -6.703 1.00 98.25 194 PHE A N 1
ATOM 1501 C CA . PHE A 1 194 ? 1.941 -0.449 -7.467 1.00 98.25 194 PHE A CA 1
ATOM 1502 C C . PHE A 1 194 ? 1.052 0.534 -6.723 1.00 98.25 194 PHE A C 1
ATOM 1504 O O . PHE A 1 194 ? -0.009 0.170 -6.200 1.00 98.25 194 PHE A O 1
ATOM 1511 N N . GLY A 1 195 ? 1.454 1.799 -6.705 1.00 96.88 195 GLY A N 1
ATOM 1512 C CA . GLY A 1 195 ? 0.626 2.865 -6.169 1.00 96.88 195 GLY A CA 1
ATOM 1513 C C . GLY A 1 195 ? 1.320 4.213 -6.210 1.00 96.88 195 GLY A C 1
ATOM 1514 O O . GLY A 1 195 ? 2.272 4.415 -6.963 1.00 96.88 195 GLY A O 1
ATOM 1515 N N . ALA A 1 196 ? 0.793 5.141 -5.418 1.00 94.88 196 ALA A N 1
ATOM 1516 C CA . ALA A 1 196 ? 1.286 6.499 -5.347 1.00 94.88 196 ALA A CA 1
ATOM 1517 C C . ALA A 1 196 ? 1.912 6.777 -3.988 1.00 94.88 196 ALA A C 1
ATOM 1519 O O . ALA A 1 196 ? 1.303 6.502 -2.952 1.00 94.88 196 ALA A O 1
ATOM 1520 N N . ASP A 1 197 ? 3.093 7.370 -4.032 1.00 94.25 197 ASP A N 1
ATOM 1521 C CA . ASP A 1 197 ? 3.710 8.018 -2.899 1.00 94.25 197 ASP A CA 1
ATOM 1522 C C . ASP A 1 197 ? 2.876 9.226 -2.442 1.00 94.25 197 ASP A C 1
ATOM 1524 O O . ASP A 1 197 ? 2.420 10.053 -3.252 1.00 94.25 197 ASP A O 1
ATOM 1528 N N . TYR A 1 198 ? 2.632 9.298 -1.135 1.00 90.19 198 TYR A N 1
ATOM 1529 C CA . TYR A 1 198 ? 1.965 10.438 -0.527 1.00 90.19 198 TYR A CA 1
ATOM 1530 C C . TYR A 1 198 ? 2.265 10.547 0.979 1.00 90.19 198 TYR A C 1
ATOM 1532 O O . TYR A 1 198 ? 1.994 9.592 1.716 1.00 90.19 198 TYR A O 1
ATOM 1540 N N . PRO A 1 199 ? 2.685 11.732 1.465 1.00 87.75 199 PRO A N 1
ATOM 1541 C CA . PRO A 1 199 ? 2.935 12.975 0.732 1.00 87.75 199 PRO A CA 1
ATOM 1542 C C . PRO A 1 199 ? 4.308 12.938 0.053 1.00 87.75 199 PRO A C 1
ATOM 1544 O O . PRO A 1 199 ? 5.228 12.369 0.619 1.00 87.75 199 PRO A O 1
ATOM 1547 N N . GLN A 1 200 ? 4.460 13.619 -1.085 1.00 88.38 200 GLN A N 1
ATOM 1548 C CA . GLN A 1 200 ? 5.766 13.696 -1.745 1.00 88.38 200 GLN A CA 1
ATOM 1549 C C . GLN A 1 200 ? 6.760 14.536 -0.938 1.00 88.38 200 GLN A C 1
ATOM 1551 O O . GLN A 1 200 ? 6.399 15.585 -0.383 1.00 88.38 200 GLN A O 1
ATOM 1556 N N . GLY A 1 201 ? 8.018 14.110 -0.965 1.00 88.31 201 GLY A N 1
ATOM 1557 C CA . GLY A 1 201 ? 9.154 14.765 -0.345 1.00 88.31 201 GLY A CA 1
ATOM 1558 C C . GLY A 1 201 ? 9.223 14.549 1.164 1.00 88.31 201 GLY A C 1
ATOM 1559 O O . GLY A 1 201 ? 8.571 13.694 1.761 1.00 88.31 201 GLY A O 1
ATOM 1560 N N . GLN A 1 202 ? 10.049 15.361 1.817 1.00 82.06 202 GLN A N 1
ATOM 1561 C CA . GLN A 1 202 ? 10.227 15.273 3.263 1.00 82.06 202 GLN A CA 1
ATOM 1562 C C . GLN A 1 202 ? 8.929 15.618 4.008 1.00 82.06 202 GLN A C 1
ATOM 1564 O O . GLN A 1 202 ? 8.341 16.693 3.842 1.00 82.06 202 GLN A O 1
ATOM 1569 N N . VAL A 1 203 ? 8.490 14.703 4.872 1.00 76.94 203 VAL A N 1
ATOM 1570 C CA . VAL A 1 203 ? 7.290 14.882 5.692 1.00 76.94 203 VAL A CA 1
ATOM 1571 C C . VAL A 1 203 ? 7.633 15.565 7.010 1.00 76.94 203 VAL A C 1
ATOM 1573 O O . VAL A 1 203 ? 8.637 15.274 7.657 1.00 76.94 203 VAL A O 1
ATOM 1576 N N . SER A 1 204 ? 6.784 16.501 7.435 1.00 74.12 204 SER A N 1
ATOM 1577 C CA . SER A 1 204 ? 6.956 17.149 8.736 1.00 74.12 204 SER A CA 1
ATOM 1578 C C . SER A 1 204 ? 6.542 16.206 9.867 1.00 74.12 204 SER A C 1
ATOM 1580 O O . SER A 1 204 ? 5.603 15.429 9.703 1.00 74.12 204 SER A O 1
ATOM 1582 N N . LYS A 1 205 ? 7.128 16.370 11.057 1.00 75.25 205 LYS A N 1
ATOM 1583 C CA . LYS A 1 205 ? 6.707 15.627 12.258 1.00 75.25 205 LYS A CA 1
ATOM 1584 C C . LYS A 1 205 ? 5.245 15.859 12.686 1.00 75.25 205 LYS A C 1
ATOM 1586 O O . LYS A 1 205 ? 4.725 15.086 13.470 1.00 75.25 205 LYS A O 1
ATOM 1591 N N . TYR A 1 206 ? 4.585 16.907 12.182 1.00 75.69 206 TYR A N 1
ATOM 1592 C CA . TYR A 1 206 ? 3.186 17.246 12.495 1.00 75.69 206 TYR A CA 1
ATOM 1593 C C . TYR A 1 206 ? 2.213 16.867 11.366 1.00 75.69 206 TYR A C 1
ATOM 1595 O O . TYR A 1 206 ? 1.161 17.488 11.197 1.00 75.69 206 TYR A O 1
ATOM 1603 N N . GLN A 1 207 ? 2.577 15.876 10.551 1.00 79.69 207 GLN A N 1
ATOM 1604 C CA . GLN A 1 207 ? 1.711 15.357 9.501 1.00 79.69 207 GLN A CA 1
ATOM 1605 C C . GLN A 1 207 ? 0.493 14.662 10.124 1.00 79.69 207 GLN A C 1
ATOM 1607 O O . GLN A 1 207 ? 0.625 13.796 10.983 1.00 79.69 207 GLN A O 1
ATOM 1612 N N . ARG A 1 208 ? -0.716 15.013 9.673 1.00 81.75 208 ARG A N 1
ATOM 1613 C CA . ARG A 1 208 ? -1.918 14.272 10.082 1.00 81.75 208 ARG A CA 1
ATOM 1614 C C . ARG A 1 208 ? -1.967 12.929 9.372 1.00 81.75 208 ARG A C 1
ATOM 1616 O O . ARG A 1 208 ? -1.624 12.838 8.191 1.00 81.75 208 ARG A O 1
ATOM 1623 N N . HIS A 1 209 ? -2.485 11.927 10.066 1.00 84.06 209 HIS A N 1
ATOM 1624 C CA . HIS A 1 209 ? -2.679 10.585 9.534 1.00 84.06 209 HIS A CA 1
ATOM 1625 C C . HIS A 1 209 ? -4.158 10.292 9.271 1.00 84.06 209 HIS A C 1
ATOM 1627 O O . HIS A 1 209 ? -5.057 10.917 9.833 1.00 84.06 209 HIS A O 1
ATOM 1633 N N . THR A 1 210 ? -4.414 9.351 8.372 1.00 85.31 210 THR A N 1
ATOM 1634 C CA . THR A 1 210 ? -5.717 8.726 8.158 1.00 85.31 210 THR A CA 1
ATOM 1635 C C . THR A 1 210 ? -5.594 7.258 8.508 1.00 85.31 210 THR A C 1
ATOM 1637 O O . THR A 1 210 ? -4.739 6.558 7.971 1.00 85.31 210 THR A O 1
ATOM 1640 N N . PHE A 1 211 ? -6.468 6.807 9.397 1.00 88.12 211 PHE A N 1
ATOM 1641 C CA . PHE A 1 211 ? -6.628 5.408 9.750 1.00 88.12 211 PHE A CA 1
ATOM 1642 C C . PHE A 1 211 ? -7.803 4.828 8.964 1.00 88.12 211 PHE A C 1
ATOM 1644 O O . PHE A 1 211 ? -8.869 5.441 8.881 1.00 88.12 211 PHE A O 1
ATOM 1651 N N . SER A 1 212 ? -7.617 3.649 8.385 1.00 88.19 212 SER A N 1
ATOM 1652 C CA . SER A 1 212 ? -8.665 2.932 7.671 1.00 88.19 212 SER A CA 1
ATOM 1653 C C . SER A 1 212 ? -8.575 1.441 7.961 1.00 88.19 212 SER A C 1
ATOM 1655 O O . SER A 1 212 ? -7.489 0.885 8.110 1.00 88.19 212 SER A O 1
ATOM 1657 N N . VAL A 1 213 ? -9.740 0.804 8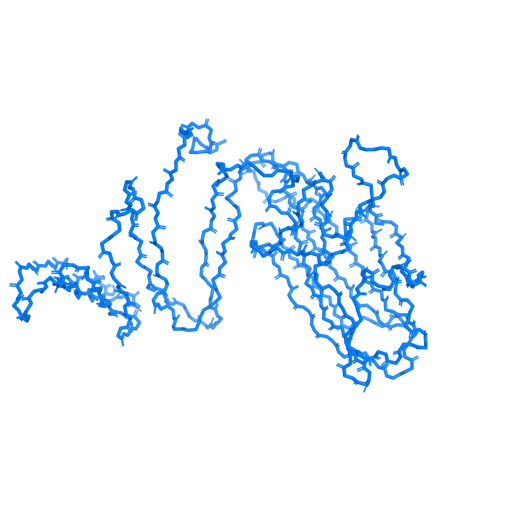.021 1.00 90.44 213 VAL A N 1
ATOM 1658 C CA . VAL A 1 213 ? -9.889 -0.641 8.169 1.00 90.44 213 VAL A CA 1
ATOM 1659 C C . VAL A 1 213 ? -10.626 -1.140 6.942 1.00 90.44 213 VAL A C 1
ATOM 1661 O O . VAL A 1 213 ? -11.653 -0.577 6.557 1.00 90.44 213 VAL A O 1
ATOM 1664 N N . ARG A 1 214 ? -10.104 -2.196 6.323 1.00 88.50 214 ARG A N 1
ATOM 1665 C CA . ARG A 1 214 ? -10.703 -2.820 5.146 1.00 88.50 214 ARG A CA 1
ATOM 1666 C C . ARG A 1 214 ? -10.957 -4.300 5.397 1.00 88.50 214 ARG A C 1
ATOM 1668 O O . ARG A 1 214 ? -10.128 -5.013 5.958 1.00 88.50 214 ARG A O 1
ATOM 1675 N N . SER A 1 215 ? -12.101 -4.763 4.913 1.00 90.75 215 SER A N 1
ATOM 1676 C CA . SER A 1 215 ? -12.441 -6.176 4.754 1.00 90.75 215 SER A CA 1
ATOM 1677 C C . SER A 1 215 ? -12.945 -6.423 3.328 1.00 90.75 215 SER A C 1
ATOM 1679 O O . SER A 1 215 ? -13.239 -5.479 2.593 1.00 90.75 215 SER A O 1
ATOM 1681 N N . LYS A 1 216 ? -13.002 -7.693 2.914 1.00 87.94 216 LYS A N 1
ATOM 1682 C CA . LYS A 1 216 ? -13.590 -8.122 1.638 1.00 87.94 216 LYS A CA 1
ATOM 1683 C C . LYS A 1 216 ? -14.793 -9.017 1.929 1.00 87.94 216 LYS A C 1
ATOM 1685 O O . LYS A 1 216 ? -14.677 -9.928 2.743 1.00 87.94 216 LYS A O 1
ATOM 1690 N N . GLY A 1 217 ? -15.913 -8.764 1.262 1.00 88.62 217 GLY A N 1
ATOM 1691 C CA . GLY A 1 217 ? -17.152 -9.526 1.414 1.00 88.62 217 GLY A CA 1
ATOM 1692 C C . GLY A 1 217 ? -18.340 -8.797 0.786 1.00 88.62 217 GLY A C 1
ATOM 1693 O O . GLY A 1 217 ? -18.194 -7.672 0.313 1.00 88.62 217 GLY A O 1
ATOM 1694 N N . GLU A 1 218 ? -19.507 -9.438 0.794 1.00 89.56 218 GLU A N 1
ATOM 1695 C CA . GLU A 1 218 ? -20.770 -8.856 0.302 1.00 89.56 218 GLU A CA 1
ATOM 1696 C C . GLU A 1 218 ? -21.377 -7.844 1.284 1.00 89.56 218 GLU A C 1
ATOM 1698 O O . GLU A 1 218 ? -22.138 -6.962 0.897 1.00 89.56 218 GLU A O 1
ATOM 1703 N N . SER A 1 219 ? -21.018 -7.953 2.563 1.00 86.75 219 SER A N 1
ATOM 1704 C CA . SER A 1 219 ? -21.389 -7.014 3.616 1.00 86.75 219 SER A CA 1
ATOM 1705 C C . SER A 1 219 ? -20.189 -6.723 4.512 1.00 86.75 219 SER A C 1
ATOM 1707 O O . SER A 1 219 ? -19.232 -7.501 4.582 1.00 86.75 219 SER A O 1
ATOM 1709 N N . ALA A 1 220 ? -20.222 -5.577 5.190 1.00 88.00 220 ALA A N 1
ATOM 1710 C CA . ALA A 1 220 ? -19.162 -5.172 6.095 1.00 88.00 220 ALA A CA 1
ATOM 1711 C C . ALA A 1 220 ? -19.746 -4.571 7.373 1.00 88.00 220 ALA A C 1
ATOM 1713 O O . ALA A 1 220 ? -20.640 -3.729 7.340 1.00 88.00 220 ALA A O 1
ATOM 1714 N N . GLN A 1 221 ? -19.201 -5.001 8.504 1.00 90.25 221 GLN A N 1
ATOM 1715 C CA . GLN A 1 221 ? -19.492 -4.453 9.817 1.00 90.25 221 GLN A CA 1
ATOM 1716 C C . GLN A 1 221 ? -18.164 -4.249 10.526 1.00 90.25 221 GLN A C 1
ATOM 1718 O O . GLN A 1 221 ? -17.313 -5.138 10.503 1.00 90.25 221 GLN A O 1
ATOM 1723 N N . PHE A 1 222 ? -17.997 -3.088 11.150 1.00 93.69 222 PHE A N 1
ATOM 1724 C CA . PHE A 1 222 ? -16.774 -2.732 11.850 1.00 93.69 222 PHE A CA 1
ATOM 1725 C C . PHE A 1 222 ? -17.096 -2.297 13.266 1.00 93.69 222 PHE A C 1
ATOM 1727 O O . PHE A 1 222 ? -18.047 -1.548 13.492 1.00 93.69 222 PHE A O 1
ATOM 1734 N N . LEU A 1 223 ? -16.276 -2.751 14.205 1.00 95.19 223 LEU A N 1
ATOM 1735 C CA . LEU A 1 223 ? -16.270 -2.238 15.564 1.00 95.19 223 LEU A CA 1
ATOM 1736 C C . LEU A 1 223 ? -14.894 -1.643 15.826 1.00 95.19 223 LEU A C 1
ATOM 1738 O O . LEU A 1 223 ? -13.892 -2.360 15.798 1.00 95.19 223 LEU A O 1
ATOM 1742 N N . THR A 1 224 ? -14.864 -0.339 16.077 1.00 95.69 224 THR A N 1
ATOM 1743 C CA . THR A 1 224 ? -13.642 0.415 16.353 1.00 95.69 224 THR A CA 1
ATOM 1744 C C . THR A 1 224 ? -13.828 1.194 17.644 1.00 95.69 224 THR A C 1
ATOM 1746 O O . THR A 1 224 ? -14.845 1.864 17.814 1.00 95.69 224 THR A O 1
ATOM 1749 N N . VAL A 1 225 ? -12.845 1.123 18.536 1.00 96.62 225 VAL A N 1
ATOM 1750 C CA . VAL A 1 225 ? -12.765 1.978 19.726 1.00 96.62 225 VAL A CA 1
ATOM 1751 C C . VAL A 1 225 ? -11.643 2.980 19.504 1.00 96.62 225 VAL A C 1
ATOM 1753 O O . VAL A 1 225 ? -10.550 2.593 19.098 1.00 96.62 225 VAL A O 1
ATOM 1756 N N . ILE A 1 226 ? -11.928 4.258 19.737 1.00 96.31 226 ILE A N 1
ATOM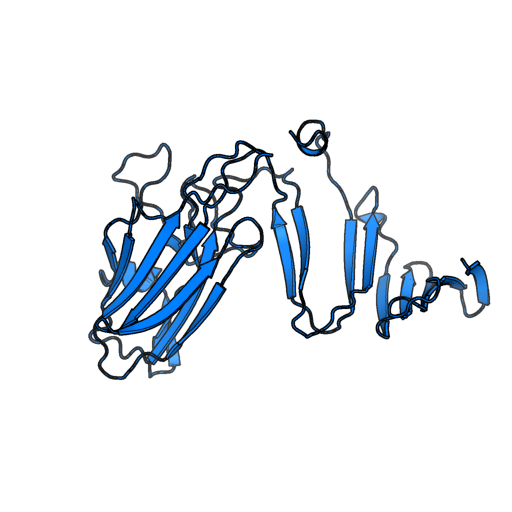 1757 C CA . ILE A 1 226 ? -10.948 5.343 19.667 1.00 96.31 226 ILE A CA 1
ATOM 1758 C C . ILE A 1 226 ? -10.854 5.938 21.064 1.00 96.31 226 ILE A C 1
ATOM 1760 O O . ILE A 1 226 ? -11.861 6.403 21.597 1.00 96.31 226 ILE A O 1
ATOM 1764 N N . GLU A 1 227 ? -9.659 5.917 21.641 1.00 96.75 227 GLU A N 1
ATOM 1765 C CA . GLU A 1 227 ? -9.362 6.551 22.919 1.00 96.75 227 GLU A CA 1
ATOM 1766 C C . GLU A 1 227 ? -8.501 7.789 22.670 1.00 96.75 227 GLU A C 1
ATOM 1768 O O . GLU A 1 227 ? -7.303 7.645 22.449 1.00 96.75 227 GLU A O 1
ATOM 1773 N N . PRO A 1 228 ? -9.080 9.000 22.653 1.00 94.44 228 PRO A N 1
ATOM 1774 C CA . PRO A 1 228 ? -8.297 10.228 22.678 1.00 94.44 228 PRO A CA 1
ATOM 1775 C C . PRO A 1 228 ? -7.788 10.508 24.098 1.00 94.44 228 PRO A C 1
ATOM 1777 O O . PRO A 1 228 ? -8.525 10.322 25.068 1.00 94.44 228 PRO A O 1
ATOM 1780 N N . PHE A 1 229 ? -6.555 10.997 24.217 1.00 94.44 229 PHE A N 1
ATOM 1781 C CA . PHE A 1 229 ? -5.953 11.370 25.498 1.00 94.44 229 PHE A CA 1
ATOM 1782 C C . PHE A 1 229 ? -4.974 12.545 25.352 1.00 94.44 229 PHE A C 1
ATOM 1784 O O . PHE A 1 229 ? -4.491 12.836 24.260 1.00 94.44 229 PHE A O 1
ATOM 1791 N N . GLU A 1 230 ? -4.724 13.261 26.450 1.00 90.06 230 GLU A N 1
ATOM 1792 C CA . GLU A 1 230 ? -3.922 14.499 26.442 1.00 90.06 230 GLU A CA 1
ATOM 1793 C C . GLU A 1 230 ? -2.413 14.220 26.453 1.00 90.06 230 GLU A C 1
ATOM 1795 O O . GLU A 1 230 ? -1.642 14.946 25.832 1.00 90.06 230 GLU A O 1
ATOM 1800 N N . GLU A 1 231 ? -1.991 13.152 27.133 1.00 92.19 231 GLU A N 1
ATOM 1801 C CA . GLU A 1 231 ? -0.589 12.734 27.244 1.00 92.19 231 GLU A CA 1
ATOM 1802 C C . GLU A 1 231 ? -0.462 11.220 27.067 1.00 92.19 231 GLU A C 1
ATOM 1804 O O . GLU A 1 231 ? -1.333 10.474 27.514 1.00 92.19 231 GLU A O 1
ATOM 1809 N N . GLU A 1 232 ? 0.642 10.734 26.499 1.00 87.06 232 GLU A N 1
ATOM 1810 C CA . GLU A 1 232 ? 0.865 9.297 26.251 1.00 87.06 232 GLU A CA 1
ATOM 1811 C C . GLU A 1 232 ? 0.661 8.410 27.495 1.00 87.06 232 GLU A C 1
ATOM 1813 O O . GLU A 1 232 ? 0.091 7.320 27.428 1.00 87.06 232 GLU A O 1
ATOM 1818 N N . SER A 1 233 ? 1.048 8.916 28.667 1.00 91.06 233 SER A N 1
ATOM 1819 C CA . SER A 1 233 ? 0.891 8.243 29.961 1.00 91.06 233 SER A CA 1
ATOM 1820 C C . SER A 1 233 ? -0.567 8.125 30.434 1.00 91.06 233 SER A C 1
ATOM 1822 O O . SER A 1 233 ? -0.859 7.305 31.306 1.00 91.06 233 SER A O 1
ATOM 1824 N N . SER A 1 234 ? -1.479 8.922 29.866 1.00 94.44 234 SER A N 1
ATOM 1825 C CA . SER A 1 234 ? -2.874 9.055 30.304 1.00 94.44 234 SER A CA 1
ATOM 1826 C C . SER A 1 234 ? -3.861 8.124 29.591 1.00 94.44 234 SER A C 1
ATOM 1828 O O . SER A 1 234 ? -5.028 8.086 29.977 1.00 94.44 234 SER A O 1
ATOM 1830 N N . SER A 1 235 ? -3.405 7.319 28.620 1.00 96.19 235 SER A N 1
ATOM 1831 C CA . SER A 1 235 ? -4.190 6.205 28.062 1.00 96.19 235 SER A CA 1
ATOM 1832 C C . SER A 1 235 ? -4.692 5.296 29.195 1.00 96.19 235 SER A C 1
ATOM 1834 O O . SER A 1 235 ? -3.922 4.882 30.069 1.00 96.19 235 SER A O 1
ATOM 1836 N N . MET A 1 236 ? -5.981 4.967 29.201 1.00 97.25 236 MET A N 1
ATOM 1837 C CA . MET A 1 236 ? -6.658 4.165 30.221 1.00 97.25 236 MET A CA 1
ATOM 1838 C C . MET A 1 236 ? -7.083 2.795 29.708 1.00 97.25 236 MET A C 1
ATOM 1840 O O . MET A 1 236 ? -7.248 1.881 30.529 1.00 97.25 236 MET A O 1
ATOM 1844 N N . ILE A 1 237 ? -7.255 2.608 28.397 1.00 97.88 237 ILE A N 1
ATOM 1845 C CA . ILE A 1 237 ? -7.605 1.303 27.846 1.00 97.88 237 ILE A CA 1
ATOM 1846 C C . ILE A 1 237 ? -6.409 0.359 27.976 1.00 97.88 237 ILE A C 1
ATOM 1848 O O . ILE A 1 237 ? -5.280 0.624 27.573 1.00 97.88 237 ILE A O 1
ATOM 1852 N N . LYS A 1 238 ? -6.670 -0.798 28.581 1.00 97.38 238 LYS A N 1
ATOM 1853 C CA . LYS A 1 238 ? -5.737 -1.923 28.641 1.00 97.38 238 LYS A CA 1
ATOM 1854 C C . LYS A 1 238 ? -5.949 -2.878 27.469 1.00 97.38 238 LYS A C 1
ATOM 1856 O O . LYS A 1 238 ? -4.985 -3.426 26.949 1.00 97.38 238 LYS A O 1
ATOM 1861 N N . ALA A 1 239 ? -7.204 -3.140 27.106 1.00 97.81 239 ALA A N 1
ATOM 1862 C CA . ALA A 1 239 ? -7.549 -4.044 26.014 1.00 97.81 239 ALA A CA 1
ATOM 1863 C C . ALA A 1 239 ? -8.965 -3.788 25.493 1.00 97.81 239 ALA A C 1
ATOM 1865 O O . ALA A 1 239 ? -9.868 -3.468 26.269 1.00 97.81 239 ALA A O 1
ATOM 1866 N N . VAL A 1 240 ? -9.166 -4.036 24.200 1.00 98.06 240 VAL A N 1
ATOM 1867 C CA . VAL A 1 240 ? -10.478 -4.077 23.547 1.00 98.06 240 VAL A CA 1
ATOM 1868 C C . VAL A 1 240 ? -10.665 -5.456 22.926 1.00 98.06 240 VAL A C 1
ATOM 1870 O O . VAL A 1 240 ? -9.800 -5.943 22.205 1.00 98.06 240 VAL A O 1
ATOM 1873 N N . GLU A 1 241 ? -11.801 -6.083 23.200 1.00 97.56 241 GLU A N 1
ATOM 1874 C CA . GLU A 1 241 ? -12.168 -7.400 22.691 1.00 97.56 241 GLU A CA 1
ATOM 1875 C C . GLU A 1 241 ? -13.572 -7.329 22.083 1.00 97.56 241 GLU A C 1
ATOM 1877 O O . GLU A 1 241 ? -14.529 -6.954 22.760 1.00 97.56 241 GLU A O 1
ATOM 1882 N N . ALA A 1 242 ? -13.719 -7.712 20.814 1.00 96.81 242 ALA A N 1
ATOM 1883 C CA . ALA A 1 242 ? -15.034 -7.967 20.236 1.00 96.81 242 ALA A CA 1
ATOM 1884 C C . ALA A 1 242 ? -15.487 -9.387 20.586 1.00 96.81 242 ALA A C 1
ATOM 1886 O O . ALA A 1 242 ? -14.880 -10.367 20.143 1.00 96.81 242 ALA A O 1
ATOM 1887 N N . LEU A 1 243 ? -16.579 -9.502 21.346 1.00 96.25 243 LEU A N 1
ATOM 1888 C CA . LEU A 1 243 ? -17.215 -10.799 21.593 1.00 96.25 243 LEU A CA 1
ATOM 1889 C C . LEU A 1 243 ? -17.988 -11.293 20.370 1.00 96.25 243 LEU A C 1
ATOM 1891 O O . LEU A 1 243 ? -18.097 -12.493 20.133 1.00 96.25 243 LEU A O 1
ATOM 1895 N N . SER A 1 244 ? -18.540 -10.356 19.603 1.00 95.00 244 SER A N 1
ATOM 1896 C CA . SER A 1 244 ? -19.271 -10.600 18.363 1.00 95.00 244 SER A CA 1
ATOM 1897 C C . SER A 1 244 ? -19.178 -9.366 17.464 1.00 95.00 244 SER A C 1
ATOM 1899 O O . SER A 1 244 ? -18.620 -8.344 17.861 1.00 95.00 244 SER A O 1
ATOM 1901 N N . ALA A 1 245 ? -19.778 -9.422 16.273 1.00 93.19 245 ALA A N 1
ATOM 1902 C CA . ALA A 1 245 ? -19.872 -8.272 15.371 1.00 93.19 245 ALA A CA 1
ATOM 1903 C C . ALA A 1 245 ? -20.650 -7.076 15.962 1.00 93.19 245 ALA A C 1
ATOM 1905 O O . ALA A 1 245 ? -20.608 -5.979 15.413 1.00 93.19 245 ALA A O 1
ATOM 1906 N N . THR A 1 246 ? -21.349 -7.277 17.082 1.00 94.75 246 THR A N 1
ATOM 1907 C CA . THR A 1 246 ? -22.231 -6.295 17.725 1.00 94.75 246 THR A CA 1
ATOM 1908 C C . THR A 1 246 ? -21.937 -6.076 19.207 1.00 94.75 246 THR A C 1
ATOM 1910 O O . THR A 1 246 ? -22.684 -5.360 19.870 1.00 94.75 246 THR A O 1
ATOM 1913 N N . GLU A 1 247 ? -20.895 -6.699 19.760 1.00 96.81 247 GLU A N 1
ATOM 1914 C CA . GLU A 1 247 ? -20.605 -6.624 21.191 1.00 96.81 247 GLU A CA 1
ATOM 1915 C C . GLU A 1 247 ? -19.112 -6.446 21.468 1.00 96.81 247 GLU A C 1
ATOM 1917 O O . GLU A 1 247 ? -18.280 -7.219 20.989 1.00 96.81 247 GLU A O 1
ATOM 1922 N N . LEU A 1 248 ? -18.793 -5.445 22.290 1.00 97.50 248 LEU A N 1
ATOM 1923 C CA . LEU A 1 248 ? -17.445 -5.103 22.728 1.00 97.50 248 LEU A CA 1
ATOM 1924 C C . LEU A 1 248 ? -17.294 -5.258 24.237 1.00 97.50 248 LEU A C 1
ATOM 1926 O O . LEU A 1 248 ? -18.199 -4.967 25.024 1.00 97.50 248 LEU A O 1
ATOM 1930 N N . LYS A 1 249 ? -16.085 -5.640 24.630 1.00 98.00 249 LYS A N 1
ATOM 1931 C CA . LYS A 1 249 ? -15.556 -5.555 25.981 1.00 98.00 249 LYS A CA 1
ATOM 1932 C C . LYS A 1 249 ? -14.332 -4.651 25.967 1.00 98.00 249 LYS A C 1
ATOM 1934 O O . LYS A 1 249 ? -13.360 -4.954 25.281 1.00 98.00 249 LYS A O 1
ATOM 1939 N N . VAL A 1 250 ? -14.348 -3.587 26.757 1.00 98.38 250 VAL A N 1
ATOM 1940 C CA . VAL A 1 250 ? -13.175 -2.732 26.981 1.00 98.38 250 VAL A CA 1
ATOM 1941 C C . VAL A 1 250 ? -12.705 -2.956 28.409 1.00 98.38 250 VAL A C 1
ATOM 1943 O O . VAL A 1 250 ? -13.498 -2.873 29.339 1.00 98.38 250 VAL A O 1
ATOM 1946 N N . SER A 1 251 ? -11.435 -3.294 28.600 1.00 98.31 251 SER A N 1
ATOM 1947 C CA . SER A 1 251 ? -10.827 -3.422 29.927 1.00 98.31 251 SER A CA 1
ATOM 1948 C C . SER A 1 251 ? -9.953 -2.205 30.183 1.00 98.31 251 SER A C 1
ATOM 1950 O O . SER A 1 251 ? -9.091 -1.907 29.359 1.00 98.31 251 SER A O 1
ATOM 1952 N N . LEU A 1 252 ? -10.152 -1.527 31.312 1.00 98.06 252 LEU A N 1
ATOM 1953 C CA . LEU A 1 252 ? -9.373 -0.354 31.710 1.00 98.06 252 LEU A CA 1
ATOM 1954 C C . LEU A 1 252 ? -8.240 -0.732 32.675 1.00 98.06 252 LEU A C 1
ATOM 1956 O O . LEU A 1 252 ? -8.298 -1.755 33.366 1.00 98.06 252 LEU A O 1
ATOM 1960 N N . LYS A 1 253 ? -7.201 0.108 32.738 1.00 97.56 253 LYS A N 1
ATOM 1961 C CA . LYS A 1 253 ? -6.013 -0.090 33.590 1.00 97.56 253 LYS A CA 1
ATOM 1962 C C . LYS A 1 253 ? -6.338 -0.117 35.091 1.00 97.56 253 LYS A C 1
ATOM 1964 O O . LYS A 1 253 ? -5.641 -0.786 35.845 1.00 97.56 253 LYS A O 1
ATOM 1969 N N . ASP A 1 254 ? -7.423 0.527 35.518 1.00 96.81 254 ASP A N 1
ATOM 1970 C CA . ASP A 1 254 ? -7.868 0.585 36.921 1.00 96.81 254 ASP A CA 1
ATOM 1971 C C . ASP A 1 254 ? -8.796 -0.574 37.351 1.00 96.81 254 ASP A C 1
ATOM 1973 O O . ASP A 1 254 ? -9.397 -0.548 38.435 1.00 96.81 254 ASP A O 1
ATOM 1977 N N . GLY A 1 255 ? -8.936 -1.587 36.489 1.00 97.44 255 GLY A N 1
ATOM 1978 C CA . GLY A 1 255 ? -9.751 -2.776 36.729 1.00 97.44 255 GLY A CA 1
ATOM 1979 C C . GLY A 1 255 ? -11.232 -2.623 36.378 1.00 97.44 255 GLY A C 1
ATOM 1980 O O . GLY A 1 255 ? -11.984 -3.588 36.551 1.00 97.44 255 GLY A O 1
ATOM 1981 N N . ARG A 1 256 ? -11.673 -1.458 35.882 1.00 98.31 256 ARG A N 1
ATOM 1982 C CA . ARG A 1 256 ? -13.015 -1.317 35.305 1.00 98.31 256 ARG A CA 1
ATOM 1983 C C . ARG A 1 256 ? -13.132 -2.038 33.964 1.00 98.31 256 ARG A C 1
ATOM 1985 O O . ARG A 1 256 ? -12.149 -2.250 33.251 1.00 98.31 256 ARG A O 1
ATOM 1992 N N . GLN A 1 257 ? -14.357 -2.420 33.625 1.00 98.19 257 GLN A N 1
ATOM 1993 C CA . GLN A 1 257 ? -14.700 -3.038 32.350 1.00 98.19 257 GLN A CA 1
ATOM 1994 C C . GLN A 1 257 ? -15.948 -2.393 31.763 1.00 98.19 257 GLN A C 1
ATOM 1996 O O . GLN A 1 257 ? -16.942 -2.235 32.463 1.00 98.19 257 GLN A O 1
ATOM 2001 N N . HIS A 1 258 ? -15.928 -2.091 30.471 1.00 98.19 258 HIS A N 1
ATOM 2002 C CA . HIS A 1 258 ? -17.108 -1.666 29.724 1.00 98.19 258 HIS A CA 1
ATOM 2003 C C . HIS A 1 258 ? -17.625 -2.811 28.863 1.00 98.19 258 HIS A C 1
ATOM 2005 O O . HIS A 1 258 ? -16.844 -3.509 28.214 1.00 98.19 258 HIS A O 1
ATOM 2011 N N . ARG A 1 259 ? -18.945 -2.997 28.844 1.00 97.94 259 ARG A N 1
ATOM 2012 C CA . ARG A 1 259 ? -19.664 -3.844 27.887 1.00 97.94 259 ARG A CA 1
ATOM 2013 C C . ARG A 1 259 ? -20.543 -2.955 27.031 1.00 97.94 259 ARG A C 1
ATOM 2015 O O . ARG A 1 259 ? -21.390 -2.244 27.565 1.00 97.94 259 ARG A O 1
ATOM 2022 N N . ILE A 1 260 ? -20.343 -3.013 25.722 1.00 97.44 260 ILE A N 1
ATOM 2023 C CA . ILE A 1 260 ? -21.125 -2.254 24.748 1.00 97.44 260 ILE A CA 1
ATOM 2024 C C . ILE A 1 260 ? -21.799 -3.263 23.831 1.00 97.44 260 ILE A C 1
ATOM 2026 O O . ILE A 1 260 ? -21.121 -4.122 23.270 1.00 97.44 260 ILE A O 1
ATOM 2030 N N . SER A 1 261 ? -23.114 -3.163 23.666 1.00 96.62 261 SER A N 1
ATOM 2031 C CA . SER A 1 261 ? -23.878 -4.002 22.740 1.00 96.62 261 SER A CA 1
ATOM 2032 C C . SER A 1 261 ? -24.705 -3.131 21.810 1.00 96.62 261 SER A C 1
ATOM 2034 O O . SER A 1 261 ? -25.338 -2.178 22.259 1.00 96.62 261 SER A O 1
ATOM 2036 N N . ILE A 1 262 ? -24.721 -3.480 20.528 1.00 94.06 262 ILE A N 1
ATOM 2037 C CA . ILE A 1 262 ? -25.445 -2.757 19.484 1.00 94.06 262 ILE A CA 1
ATOM 2038 C C . ILE A 1 262 ? -26.461 -3.704 18.847 1.00 94.06 262 ILE A C 1
ATOM 2040 O O . ILE A 1 262 ? -26.141 -4.846 18.530 1.00 94.06 262 ILE A O 1
ATOM 2044 N N . LYS A 1 263 ? -27.700 -3.257 18.650 1.00 92.06 263 LYS A N 1
ATOM 2045 C CA . LYS A 1 263 ? -28.766 -4.055 18.027 1.00 92.06 263 LYS A CA 1
ATOM 2046 C C . LYS A 1 263 ? -29.466 -3.257 16.933 1.00 92.06 263 LYS A C 1
ATOM 2048 O O . LYS A 1 263 ? -29.446 -2.032 16.948 1.00 92.06 263 LYS A O 1
ATOM 2053 N N . GLY A 1 264 ? -30.090 -3.965 15.992 1.00 87.62 264 GLY A N 1
ATOM 2054 C CA . GLY A 1 264 ? -30.908 -3.349 14.939 1.00 87.62 264 GLY A CA 1
ATOM 2055 C C . GLY A 1 264 ? -30.123 -2.659 13.817 1.00 87.62 264 GLY A C 1
ATOM 2056 O O . GLY A 1 264 ? -30.715 -1.943 13.033 1.00 87.62 264 GLY A O 1
ATOM 2057 N N . LEU A 1 265 ? -28.807 -2.877 13.702 1.00 82.56 265 LEU A N 1
ATOM 2058 C CA . LEU A 1 265 ? -27.962 -2.229 12.680 1.00 82.56 265 LEU A CA 1
ATOM 2059 C C . LEU A 1 265 ? -28.281 -2.646 11.229 1.00 82.56 265 LEU A C 1
ATOM 2061 O O . LEU A 1 265 ? -27.945 -1.916 10.305 1.00 82.56 265 LEU A O 1
ATOM 2065 N N . HIS A 1 266 ? -28.899 -3.816 11.034 1.00 74.31 266 HIS A N 1
ATOM 2066 C CA . HIS A 1 266 ? -29.061 -4.474 9.724 1.00 74.31 266 HIS A CA 1
ATOM 2067 C C . HIS A 1 266 ? -30.520 -4.585 9.251 1.00 74.31 266 HIS A C 1
ATOM 2069 O O . HIS A 1 266 ? -30.803 -5.315 8.305 1.00 74.31 266 HIS A O 1
ATOM 2075 N N . ARG A 1 267 ? -31.468 -3.938 9.936 1.00 69.75 267 ARG A N 1
ATOM 2076 C CA . ARG A 1 267 ? -32.912 -4.006 9.642 1.00 69.75 267 ARG A CA 1
ATOM 2077 C C . ARG A 1 267 ? -33.498 -2.594 9.584 1.00 69.75 267 ARG A C 1
ATOM 2079 O O . ARG A 1 267 ? -32.863 -1.660 10.052 1.00 69.75 267 ARG A O 1
ATOM 2086 N N . GLU A 1 268 ? -34.724 -2.453 9.078 1.00 66.50 268 GLU A N 1
ATOM 2087 C CA . GLU A 1 268 ? -35.522 -1.212 9.204 1.00 66.50 268 GLU A CA 1
ATOM 2088 C C . GLU A 1 268 ? -35.873 -0.867 10.672 1.00 66.50 268 GLU A C 1
ATOM 2090 O O . GLU A 1 268 ? -36.473 0.170 10.951 1.00 66.50 268 GLU A O 1
ATOM 2095 N N . ASP A 1 269 ? -35.486 -1.725 11.621 1.00 69.31 269 ASP A N 1
ATOM 2096 C CA . ASP A 1 269 ? -35.621 -1.508 13.057 1.00 69.31 269 ASP A CA 1
ATOM 2097 C C . ASP A 1 269 ? -34.799 -0.293 13.528 1.00 69.31 269 ASP A C 1
ATOM 2099 O O . ASP A 1 269 ? -33.693 -0.025 13.058 1.00 69.31 269 ASP A O 1
ATOM 2103 N N . LYS A 1 270 ? -35.304 0.419 14.542 1.00 86.00 270 LYS A N 1
ATOM 2104 C CA . LYS A 1 270 ? -34.565 1.513 15.185 1.00 86.00 270 LYS A CA 1
ATOM 2105 C C . LYS A 1 270 ? -33.302 0.950 15.869 1.00 86.00 270 LYS A C 1
ATOM 2107 O O . LYS A 1 270 ? -33.439 0.107 16.763 1.00 86.00 270 LYS A O 1
ATOM 2112 N N . PRO A 1 271 ? -32.086 1.405 15.510 1.00 90.75 271 PRO A N 1
ATOM 2113 C CA . PRO A 1 271 ? -30.869 0.929 16.152 1.00 90.75 271 PRO A CA 1
ATOM 2114 C C . PRO A 1 271 ? -30.865 1.308 17.635 1.00 90.75 271 PRO A C 1
ATOM 2116 O O . PRO A 1 271 ? -31.317 2.391 18.009 1.00 90.75 271 PRO A O 1
ATOM 2119 N N . SER A 1 272 ? -30.341 0.415 18.474 1.00 93.31 272 SER A N 1
ATOM 2120 C CA . SER A 1 272 ? -30.164 0.666 19.907 1.00 93.31 272 SER A CA 1
ATOM 2121 C C . SER A 1 272 ? -28.779 0.251 20.381 1.00 93.31 272 SER A C 1
ATOM 2123 O O . SER A 1 272 ? -28.175 -0.698 19.870 1.00 93.31 272 SER A O 1
ATOM 2125 N N . VAL A 1 273 ? -28.283 0.977 21.377 1.00 94.81 273 VAL A N 1
ATOM 2126 C CA . VAL A 1 273 ? -27.007 0.740 22.043 1.00 94.81 273 VAL A CA 1
ATOM 2127 C C . VAL A 1 273 ? -27.271 0.572 23.533 1.00 94.81 273 VAL A C 1
ATOM 2129 O O . VAL A 1 273 ? -28.048 1.317 24.128 1.00 94.81 273 VAL A O 1
ATOM 2132 N N . SER A 1 274 ? -26.610 -0.406 24.145 1.00 96.81 274 SER A N 1
ATOM 2133 C CA . SER A 1 274 ? -26.531 -0.524 25.598 1.00 96.81 274 SER A CA 1
ATOM 2134 C C . SER A 1 274 ? -25.081 -0.495 26.051 1.00 96.81 274 SER A C 1
ATOM 2136 O O . SER A 1 274 ? -24.253 -1.221 25.497 1.00 96.81 274 SER A O 1
ATOM 2138 N N . PHE A 1 275 ? -24.807 0.281 27.091 1.00 97.88 275 PHE A N 1
ATOM 2139 C CA . PHE A 1 275 ? -23.515 0.382 27.753 1.00 97.88 275 PHE A CA 1
ATOM 2140 C C . PHE A 1 275 ? -23.648 -0.059 29.210 1.00 97.88 275 PHE A C 1
ATOM 2142 O O . PHE A 1 275 ? -24.615 0.293 29.886 1.00 97.88 275 PHE A O 1
ATOM 2149 N N . LYS A 1 276 ? -22.671 -0.820 29.705 1.00 98.12 276 LYS A N 1
ATOM 2150 C CA . LYS A 1 276 ? -22.536 -1.162 31.124 1.00 98.12 276 LYS A CA 1
ATOM 2151 C C . LYS A 1 276 ? -21.089 -1.035 31.565 1.00 98.12 276 LYS A C 1
ATOM 2153 O O . LYS A 1 276 ? -20.212 -1.647 30.956 1.00 98.12 276 LYS A O 1
ATOM 2158 N N . GLU A 1 277 ? -20.857 -0.321 32.658 1.00 98.19 277 GLU A N 1
ATOM 2159 C CA . GLU A 1 277 ? -19.568 -0.287 33.346 1.00 98.19 277 GLU A CA 1
ATOM 2160 C C . GLU A 1 277 ? -19.588 -1.226 34.555 1.00 98.19 277 GLU A C 1
ATOM 2162 O O . GLU A 1 277 ? -20.534 -1.229 35.341 1.00 98.19 277 GLU A O 1
ATOM 2167 N N . PHE A 1 278 ? -18.521 -2.004 34.721 1.00 97.94 278 PHE A N 1
ATOM 2168 C CA . PHE A 1 278 ? -18.328 -2.937 35.821 1.00 97.94 278 PHE A CA 1
ATOM 2169 C C . PHE A 1 278 ? -17.016 -2.670 36.550 1.00 97.94 278 PHE A C 1
ATOM 2171 O O . PHE A 1 278 ? -16.017 -2.310 35.929 1.00 97.94 278 PHE A O 1
ATOM 2178 N N . LYS A 1 279 ? -16.974 -2.975 37.849 1.00 97.12 279 LYS A N 1
ATOM 2179 C CA . LYS A 1 279 ? -15.730 -3.141 38.616 1.00 97.12 279 LYS A CA 1
ATOM 2180 C C . LYS A 1 279 ? -15.895 -4.285 39.605 1.00 97.12 279 LYS A C 1
ATOM 2182 O O . LYS A 1 279 ? -16.893 -4.344 40.318 1.00 97.12 279 LYS A O 1
ATOM 2187 N N . ALA A 1 280 ? -14.940 -5.218 39.619 1.00 93.69 280 ALA A N 1
ATOM 2188 C CA . ALA A 1 280 ? -14.997 -6.422 40.458 1.00 93.69 280 ALA A CA 1
ATOM 2189 C C . ALA A 1 280 ? -16.353 -7.169 40.366 1.00 93.69 280 ALA A C 1
ATOM 2191 O O . ALA A 1 280 ? -16.923 -7.585 41.371 1.00 93.69 280 ALA A O 1
ATOM 2192 N N . GLY A 1 281 ? -16.903 -7.279 39.150 1.00 91.44 281 GLY A N 1
ATOM 2193 C CA . GLY A 1 281 ? -18.172 -7.965 38.873 1.00 91.44 281 GLY A CA 1
ATOM 2194 C C . GLY A 1 281 ? -19.449 -7.180 39.203 1.00 91.44 281 GLY A C 1
ATOM 2195 O O . GLY A 1 281 ? -20.533 -7.636 38.850 1.00 91.44 281 GLY A O 1
ATOM 2196 N N . LYS A 1 282 ? -19.357 -5.997 39.825 1.00 96.00 282 LYS A N 1
ATOM 2197 C CA . LYS A 1 282 ? -20.517 -5.143 40.129 1.00 96.00 282 LYS A CA 1
ATOM 2198 C C . LYS A 1 282 ? -20.725 -4.099 39.040 1.00 96.00 282 LYS A C 1
ATOM 2200 O O . LYS A 1 282 ? -19.751 -3.491 38.603 1.00 96.00 282 LYS A O 1
ATOM 2205 N N . VAL A 1 283 ? -21.977 -3.877 38.640 1.00 96.88 283 VAL A N 1
ATOM 2206 C CA . VAL A 1 283 ? -22.354 -2.784 37.730 1.00 96.88 283 VAL A CA 1
ATOM 2207 C C . VAL A 1 283 ? -22.209 -1.457 38.473 1.00 96.88 283 VAL A C 1
ATOM 2209 O O . VAL A 1 283 ? -22.767 -1.301 39.557 1.00 96.88 283 VAL A O 1
ATOM 2212 N N . LEU A 1 284 ? -21.451 -0.527 37.897 1.00 97.38 284 LEU A N 1
ATOM 2213 C CA . LEU A 1 284 ? -21.294 0.839 38.401 1.00 97.38 284 LEU A CA 1
ATOM 2214 C C . LEU A 1 284 ? -22.212 1.823 37.670 1.00 97.38 284 LEU A C 1
ATOM 2216 O O . LEU A 1 284 ? -22.739 2.739 38.293 1.00 97.38 284 LEU A O 1
ATOM 2220 N N . ALA A 1 285 ? -22.411 1.618 36.366 1.00 96.94 285 ALA A N 1
ATOM 2221 C CA . ALA A 1 285 ? -23.256 2.455 35.520 1.00 96.94 285 ALA A CA 1
ATOM 2222 C C . ALA A 1 285 ? -23.877 1.636 34.378 1.00 96.94 285 ALA A C 1
ATOM 2224 O O . ALA A 1 285 ? -23.290 0.651 33.918 1.00 96.94 285 ALA A O 1
ATOM 2225 N N . GLU A 1 286 ? -25.052 2.058 33.911 1.00 97.19 286 GLU A N 1
ATOM 2226 C CA . GLU A 1 286 ? -25.755 1.484 32.762 1.00 97.19 286 GLU A CA 1
ATOM 2227 C C . GLU A 1 286 ? -26.465 2.590 31.973 1.00 97.19 286 GLU A C 1
ATOM 2229 O O . GLU A 1 286 ? -27.147 3.428 32.558 1.00 97.19 286 GLU A O 1
ATOM 2234 N N . GLU A 1 287 ? -26.341 2.554 30.646 1.00 95.75 287 GLU A N 1
ATOM 2235 C CA . GLU A 1 287 ? -27.019 3.469 29.724 1.00 95.75 287 GLU A CA 1
ATOM 2236 C C . GLU A 1 287 ? -27.642 2.690 28.558 1.00 95.75 287 GLU A C 1
ATOM 2238 O O . GLU A 1 287 ? -27.096 1.676 28.106 1.00 95.75 287 GLU A O 1
ATOM 2243 N N . LYS A 1 288 ? -28.800 3.155 28.073 1.00 93.75 288 LYS A N 1
ATOM 2244 C CA . LYS A 1 288 ? -29.548 2.572 26.948 1.00 93.75 288 LYS A CA 1
ATOM 2245 C C . LYS A 1 288 ? -30.208 3.675 26.118 1.00 93.75 288 LYS A C 1
ATOM 2247 O O . LYS A 1 288 ? -30.755 4.612 26.695 1.00 93.75 288 LYS A O 1
ATOM 2252 N N . SER A 1 289 ? -30.174 3.532 24.792 1.00 90.19 289 SER A N 1
ATOM 2253 C CA . SER A 1 289 ? -30.819 4.427 23.810 1.00 90.19 289 SER A CA 1
ATOM 2254 C C . SER A 1 289 ? -32.181 3.929 23.332 1.00 90.19 289 SER A C 1
ATOM 2256 O O . SER A 1 289 ? -32.258 2.699 23.102 1.00 90.19 289 SER A O 1
#